Protein AF-A0A090S325-F1 (afdb_monomer_lite)

Radius of gyration: 25.43 Å; chains: 1; bounding box: 50×30×80 Å

Structure (mmCIF, N/CA/C/O backbone):
data_AF-A0A090S325-F1
#
_entry.id   AF-A0A090S325-F1
#
loop_
_atom_site.group_PDB
_atom_site.id
_atom_site.type_symbol
_atom_site.label_atom_id
_atom_site.label_alt_id
_atom_site.label_comp_id
_atom_site.label_asym_id
_atom_site.label_entity_id
_atom_site.label_seq_id
_atom_site.pdbx_PDB_ins_code
_atom_site.Cartn_x
_atom_site.Cartn_y
_atom_site.Cartn_z
_atom_site.occupancy
_atom_site.B_iso_or_equiv
_atom_site.auth_seq_id
_atom_site.auth_comp_id
_atom_site.auth_asym_id
_atom_site.auth_atom_id
_atom_site.pdbx_PDB_model_num
ATOM 1 N N . MET A 1 1 ? -8.892 -12.429 26.510 1.00 79.19 1 MET A N 1
ATOM 2 C CA . MET A 1 1 ? -8.817 -12.694 25.041 1.00 79.19 1 MET A CA 1
ATOM 3 C C . MET A 1 1 ? -8.080 -11.564 24.309 1.00 79.19 1 MET A C 1
ATOM 5 O O . MET A 1 1 ? -8.176 -10.422 24.747 1.00 79.19 1 MET A O 1
ATOM 9 N N . ALA A 1 2 ? -7.365 -11.842 23.207 1.00 87.19 2 ALA A N 1
ATOM 10 C CA . ALA A 1 2 ? -6.650 -10.804 22.443 1.00 87.19 2 ALA A CA 1
ATOM 11 C C . ALA A 1 2 ? -7.608 -9.961 21.566 1.00 87.19 2 ALA A C 1
ATOM 13 O O . ALA A 1 2 ? -8.533 -10.530 20.981 1.00 87.19 2 ALA A O 1
ATOM 14 N N . PRO A 1 3 ? -7.418 -8.630 21.472 1.00 93.12 3 PRO A N 1
ATOM 15 C CA . PRO A 1 3 ? -8.221 -7.766 20.605 1.00 93.12 3 PRO A CA 1
ATOM 16 C C . PRO A 1 3 ? -7.889 -7.985 19.121 1.00 93.12 3 PRO A C 1
ATOM 18 O O . PRO A 1 3 ? -6.768 -8.347 18.771 1.00 93.12 3 PRO A O 1
ATOM 21 N N . LEU A 1 4 ? -8.851 -7.702 18.239 1.00 92.56 4 LEU A N 1
ATOM 22 C CA . LEU A 1 4 ? -8.652 -7.735 16.782 1.00 92.56 4 LEU A CA 1
ATOM 23 C C . LEU A 1 4 ? -7.847 -6.539 16.266 1.00 92.56 4 LEU A C 1
ATOM 25 O O . LEU A 1 4 ? -7.141 -6.641 15.268 1.00 92.56 4 LEU A O 1
ATOM 29 N N . ALA A 1 5 ? -7.988 -5.400 16.937 1.00 94.50 5 ALA A N 1
ATOM 30 C CA . ALA A 1 5 ? -7.250 -4.176 16.676 1.00 94.50 5 ALA A CA 1
ATOM 31 C C . ALA A 1 5 ? -7.166 -3.380 17.978 1.00 94.50 5 ALA A C 1
ATOM 33 O O . ALA A 1 5 ? -8.098 -3.406 18.787 1.00 94.50 5 ALA A O 1
ATOM 34 N N . PHE A 1 6 ? -6.073 -2.653 18.179 1.00 95.25 6 PHE A N 1
ATOM 35 C CA . PHE A 1 6 ? -5.932 -1.768 19.328 1.00 95.25 6 PHE A CA 1
ATOM 36 C C . PHE A 1 6 ? -5.150 -0.502 18.987 1.00 95.25 6 PHE A C 1
ATOM 38 O O . PHE A 1 6 ? -4.378 -0.464 18.030 1.00 95.25 6 PHE A O 1
ATOM 45 N N . GLU A 1 7 ? -5.364 0.535 19.786 1.00 95.25 7 GLU A N 1
ATOM 46 C CA . GLU A 1 7 ? -4.637 1.800 19.717 1.00 95.25 7 GLU A CA 1
ATOM 47 C C . GLU A 1 7 ? -4.347 2.275 21.143 1.00 95.25 7 GLU A C 1
ATOM 49 O O . GLU A 1 7 ? -5.265 2.405 21.959 1.00 95.25 7 GLU A O 1
ATOM 54 N N .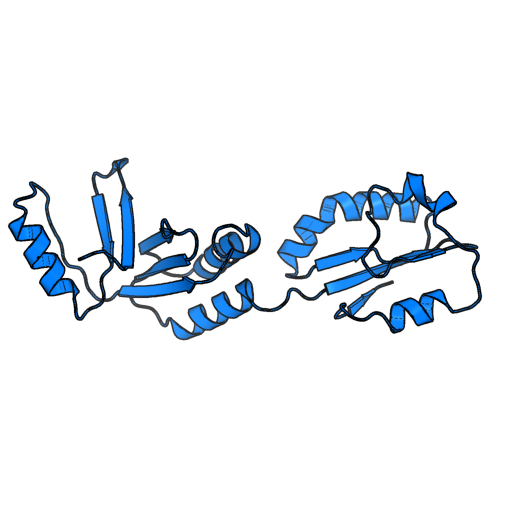 ALA A 1 8 ? -3.075 2.542 21.437 1.00 93.38 8 ALA A N 1
ATOM 55 C CA . ALA A 1 8 ? -2.644 3.161 22.684 1.00 93.38 8 ALA A CA 1
ATOM 56 C C . ALA A 1 8 ? -2.325 4.643 22.439 1.00 93.38 8 ALA A C 1
ATOM 58 O O . ALA A 1 8 ? -1.425 4.977 21.672 1.00 93.38 8 ALA A O 1
ATOM 59 N N . GLN A 1 9 ? -3.058 5.530 23.108 1.00 92.00 9 GLN A N 1
ATOM 60 C CA . GLN A 1 9 ? -2.885 6.981 23.063 1.00 92.00 9 GLN A CA 1
ATOM 61 C C . GLN A 1 9 ? -2.249 7.423 24.383 1.00 92.00 9 GLN A C 1
ATOM 63 O O . GLN A 1 9 ? -2.947 7.745 25.348 1.00 92.00 9 GLN A O 1
ATOM 68 N N . ALA A 1 10 ? -0.917 7.340 24.455 1.00 88.38 10 ALA A N 1
ATOM 69 C CA . ALA A 1 10 ? -0.159 7.595 25.684 1.00 88.38 10 ALA A CA 1
ATOM 70 C C . ALA A 1 10 ? -0.318 9.038 26.197 1.00 88.38 10 ALA A C 1
ATOM 72 O O . ALA A 1 10 ? -0.326 9.267 27.400 1.00 88.38 10 ALA A O 1
ATOM 73 N N . ASP A 1 11 ? -0.498 9.996 25.288 1.00 90.75 11 ASP A N 1
ATOM 74 C CA . ASP A 1 11 ? -0.760 11.410 25.573 1.00 90.75 11 ASP A CA 1
ATOM 75 C C . ASP A 1 11 ? -2.118 11.648 26.256 1.00 90.75 11 ASP A C 1
ATOM 77 O O . ASP A 1 11 ? -2.268 12.582 27.040 1.00 90.75 11 ASP A O 1
ATOM 81 N N . GLN A 1 12 ? -3.102 10.792 25.975 1.00 89.44 12 GLN A N 1
ATOM 82 C CA . GLN A 1 12 ? -4.470 10.884 26.496 1.00 89.44 12 GLN A CA 1
ATOM 83 C C . GLN A 1 12 ? -4.771 9.829 27.565 1.00 89.44 12 GLN A C 1
ATOM 85 O O . GLN A 1 12 ? -5.924 9.705 27.982 1.00 89.44 12 GLN A O 1
ATOM 90 N N . SER A 1 13 ? -3.768 9.043 27.975 1.00 89.94 13 SER A N 1
ATOM 91 C CA . SER A 1 13 ? -3.923 7.889 28.871 1.00 89.94 13 SER A CA 1
ATOM 92 C C . SER A 1 13 ? -5.087 6.977 28.459 1.00 89.94 13 SER A C 1
ATOM 94 O O . SER A 1 13 ? -5.846 6.492 29.298 1.00 89.94 13 SER A O 1
ATOM 96 N N . ARG A 1 14 ? -5.268 6.774 27.147 1.00 93.00 14 ARG A N 1
ATOM 97 C CA . ARG A 1 14 ? -6.420 6.060 26.585 1.00 93.00 14 ARG A CA 1
ATOM 98 C C . ARG A 1 14 ? -5.968 4.845 25.790 1.00 93.00 14 ARG A C 1
ATOM 100 O O . ARG A 1 14 ? -5.171 4.958 24.866 1.00 93.00 14 ARG A O 1
ATOM 107 N N . LEU A 1 15 ? -6.548 3.692 26.110 1.00 93.94 15 LEU A N 1
ATOM 108 C CA . LEU A 1 15 ? -6.407 2.458 25.344 1.00 93.94 15 LEU A CA 1
ATOM 109 C C . LEU A 1 15 ? -7.737 2.137 24.663 1.00 93.94 15 LEU A C 1
ATOM 111 O O . LEU A 1 15 ? -8.799 2.190 25.286 1.00 93.94 15 LEU A O 1
ATOM 115 N N . ARG A 1 16 ? -7.690 1.822 23.371 1.00 95.56 16 ARG A N 1
ATOM 116 C CA . ARG A 1 16 ? -8.847 1.372 22.594 1.00 95.56 16 ARG A CA 1
ATOM 117 C C . ARG A 1 16 ? -8.608 -0.057 22.158 1.00 95.56 16 ARG A C 1
ATOM 119 O O . ARG A 1 16 ? -7.557 -0.352 21.602 1.00 95.56 16 ARG A O 1
ATOM 126 N N . LEU A 1 17 ? -9.594 -0.912 22.392 1.00 95.56 17 LEU A N 1
ATOM 127 C CA . LEU A 1 17 ? -9.568 -2.324 22.037 1.00 95.56 17 LEU A CA 1
ATOM 128 C C . LEU A 1 17 ? -10.803 -2.622 21.188 1.00 95.56 17 LEU A C 1
ATOM 130 O O . LEU A 1 17 ? -11.916 -2.260 21.572 1.00 95.56 17 LEU A O 1
ATOM 134 N N . ALA A 1 18 ? -10.612 -3.260 20.039 1.00 95.75 18 ALA A N 1
ATOM 135 C CA . ALA A 1 18 ? -11.693 -3.709 19.177 1.00 95.75 18 ALA A CA 1
ATOM 136 C C . ALA A 1 18 ? -11.883 -5.221 19.296 1.00 95.75 18 ALA A C 1
ATOM 138 O O . ALA A 1 18 ? -10.935 -6.000 19.182 1.00 95.75 18 ALA A O 1
ATOM 139 N N . TYR A 1 19 ? -13.137 -5.616 19.470 1.00 95.56 19 TYR A N 1
ATOM 140 C CA . TYR A 1 19 ? -13.592 -6.996 19.575 1.00 95.56 19 TYR A CA 1
ATOM 141 C C . TYR A 1 19 ? -14.795 -7.197 18.652 1.00 95.56 19 TYR A C 1
ATOM 143 O O . TYR A 1 19 ? -15.460 -6.227 18.278 1.00 95.56 19 TYR A O 1
ATOM 151 N N . THR A 1 20 ? -15.092 -8.445 18.283 1.00 94.56 20 THR A N 1
ATOM 152 C CA . THR A 1 20 ? -16.371 -8.744 17.628 1.00 94.56 20 THR A CA 1
ATOM 153 C C . THR A 1 20 ? -17.521 -8.624 18.629 1.00 94.56 20 THR A C 1
ATOM 155 O O . THR A 1 20 ? -17.309 -8.690 19.843 1.00 94.56 20 THR A O 1
ATOM 158 N N . ALA A 1 21 ? -18.746 -8.451 18.130 1.00 92.44 21 ALA A N 1
ATOM 159 C CA . ALA A 1 21 ? -19.924 -8.279 18.980 1.00 92.44 21 ALA A CA 1
ATOM 160 C C . ALA A 1 21 ? -20.158 -9.486 19.907 1.00 92.44 21 ALA A C 1
ATOM 162 O O . ALA A 1 21 ? -20.607 -9.321 21.036 1.00 92.44 21 ALA A O 1
ATOM 163 N N . GLU A 1 22 ? -19.801 -10.688 19.454 1.00 94.56 22 GLU A N 1
ATOM 164 C CA . GLU A 1 22 ? -20.001 -11.944 20.175 1.00 94.56 22 GLU A CA 1
ATOM 165 C C . GLU A 1 22 ? -19.091 -12.073 21.403 1.00 94.56 22 GLU A C 1
ATOM 167 O O . GLU A 1 22 ? -19.478 -12.698 22.387 1.00 94.56 22 GLU A O 1
ATOM 172 N N . ILE A 1 23 ? -17.887 -11.491 21.356 1.00 95.06 23 ILE A N 1
ATOM 173 C CA . ILE A 1 23 ? -16.882 -11.630 22.424 1.00 95.06 23 ILE A CA 1
ATOM 174 C C . ILE A 1 23 ? -16.709 -10.355 23.256 1.00 95.06 23 ILE A C 1
ATOM 176 O O . ILE A 1 23 ? -16.100 -10.405 24.323 1.00 95.06 23 ILE A O 1
ATOM 180 N N . ALA A 1 24 ? -17.248 -9.217 22.804 1.00 93.88 24 ALA A N 1
ATOM 181 C CA . ALA A 1 24 ? -17.060 -7.919 23.450 1.00 93.88 24 ALA A CA 1
ATOM 182 C C . ALA A 1 24 ? -17.535 -7.901 24.912 1.00 93.88 24 ALA A C 1
ATOM 184 O O . ALA A 1 24 ? -16.830 -7.380 25.776 1.00 93.88 24 ALA A O 1
ATOM 185 N N . SER A 1 25 ? -18.693 -8.501 25.208 1.00 92.94 25 SER A N 1
ATOM 186 C CA . SER A 1 25 ? -19.207 -8.576 26.582 1.00 92.94 25 SER A CA 1
ATOM 187 C C . SER A 1 25 ? -18.311 -9.420 27.488 1.00 92.94 25 SER A C 1
ATOM 189 O O . SER A 1 25 ? -18.030 -9.009 28.607 1.00 92.94 25 SER A O 1
ATOM 191 N N . GLY A 1 26 ? -17.811 -10.560 26.997 1.00 93.94 26 GLY A N 1
ATOM 192 C CA . GLY A 1 26 ? -16.890 -11.407 27.761 1.00 93.94 26 GLY A CA 1
ATOM 193 C C . GLY A 1 26 ? -15.557 -10.710 28.035 1.00 93.94 26 GLY A C 1
ATOM 194 O O . GLY A 1 26 ? -15.073 -10.721 29.163 1.00 93.94 26 GLY A O 1
ATOM 195 N N . ALA A 1 27 ? -15.003 -10.027 27.030 1.00 93.75 27 ALA A N 1
ATOM 196 C CA . ALA A 1 27 ? -13.787 -9.234 27.192 1.00 93.75 27 ALA A CA 1
ATOM 197 C C . ALA A 1 27 ? -13.972 -8.078 28.193 1.00 93.75 27 ALA A C 1
ATOM 199 O O . ALA A 1 27 ? -13.064 -7.796 28.971 1.00 93.75 27 ALA A O 1
ATOM 200 N N . LEU A 1 28 ? -15.141 -7.425 28.208 1.00 93.00 28 LEU A N 1
ATOM 201 C CA . LEU A 1 28 ? -15.450 -6.379 29.186 1.00 93.00 28 LEU A CA 1
ATOM 202 C C . LEU A 1 28 ? -15.422 -6.922 30.619 1.00 93.00 28 LEU A C 1
ATOM 204 O O . LEU A 1 28 ? -14.810 -6.294 31.480 1.00 93.00 28 LEU A O 1
ATOM 208 N N . THR A 1 29 ? -16.052 -8.074 30.862 1.00 92.75 29 THR A N 1
ATOM 209 C CA . THR A 1 29 ? -16.049 -8.720 32.181 1.00 92.75 29 THR A CA 1
ATOM 210 C C . THR A 1 29 ? -14.629 -9.073 32.620 1.00 92.75 29 THR A C 1
ATOM 212 O O . THR A 1 29 ? -14.225 -8.674 33.706 1.00 92.75 29 THR A O 1
ATOM 215 N N . GLU A 1 30 ? -13.831 -9.705 31.748 1.00 92.44 30 GLU A N 1
ATOM 216 C CA . GLU A 1 30 ? -12.422 -10.015 32.045 1.00 92.44 30 GLU A CA 1
ATOM 217 C C . GLU A 1 30 ? -11.628 -8.759 32.443 1.00 92.44 30 GLU A C 1
ATOM 219 O O . GLU A 1 30 ? -10.862 -8.784 33.402 1.00 92.44 30 GLU A O 1
ATOM 224 N N . LEU A 1 31 ? -11.811 -7.644 31.728 1.00 91.25 31 LEU A N 1
ATOM 225 C CA . LEU A 1 31 ? -11.102 -6.394 32.018 1.00 91.25 31 LEU A CA 1
ATOM 226 C C . LEU A 1 31 ? -11.542 -5.749 33.338 1.00 91.25 31 LEU A C 1
ATOM 228 O O . LEU A 1 31 ? -10.716 -5.149 34.024 1.00 91.25 31 LEU A O 1
ATOM 232 N N . GLN A 1 32 ? -12.824 -5.857 33.691 1.00 90.50 32 GLN A N 1
ATOM 233 C CA . GLN A 1 32 ? -13.349 -5.359 34.964 1.00 90.50 32 GLN A CA 1
ATOM 234 C C . GLN A 1 32 ? -12.834 -6.186 36.150 1.00 90.50 32 GLN A C 1
ATOM 236 O O . GLN A 1 32 ? -12.486 -5.616 37.184 1.00 90.50 32 GLN A O 1
ATOM 241 N N . ASP A 1 33 ? -12.703 -7.503 35.977 1.00 91.75 33 ASP A N 1
ATOM 242 C CA . ASP A 1 33 ? -12.204 -8.419 37.009 1.00 91.75 33 ASP A CA 1
ATOM 243 C C . ASP A 1 33 ? -10.710 -8.222 37.315 1.00 91.75 33 ASP A C 1
ATOM 245 O O . ASP A 1 33 ? -10.257 -8.506 38.424 1.00 91.75 33 ASP A O 1
ATOM 249 N N . LEU A 1 34 ? -9.939 -7.676 36.367 1.00 89.06 34 LEU A N 1
ATOM 250 C CA . LEU A 1 34 ? -8.527 -7.329 36.571 1.00 89.06 34 LEU A CA 1
ATOM 251 C C . LEU A 1 34 ? -8.313 -6.150 37.540 1.00 89.06 34 LEU A C 1
ATOM 253 O O . LEU A 1 34 ? -7.163 -5.818 37.826 1.00 89.06 34 LEU A O 1
ATOM 257 N N . ALA A 1 35 ? -9.388 -5.525 38.042 1.00 79.62 35 ALA A N 1
ATOM 258 C CA . ALA A 1 35 ? -9.356 -4.428 39.015 1.00 79.62 35 ALA A CA 1
ATOM 259 C C . ALA A 1 35 ? -8.424 -3.268 38.610 1.00 79.62 35 ALA A C 1
ATOM 261 O O . ALA A 1 35 ? -7.767 -2.646 39.445 1.00 79.62 35 ALA A O 1
ATOM 262 N N . ILE A 1 36 ? -8.358 -2.979 37.309 1.00 84.12 36 ILE A N 1
ATOM 263 C CA . ILE A 1 36 ? -7.557 -1.882 36.766 1.00 84.12 36 ILE A CA 1
ATOM 264 C C . ILE A 1 36 ? -8.196 -0.558 37.206 1.00 84.12 36 ILE A C 1
ATOM 266 O O . ILE A 1 36 ? -9.395 -0.357 37.012 1.00 84.12 36 ILE A O 1
ATOM 270 N N . GLU A 1 37 ? -7.402 0.371 37.747 1.00 86.12 37 GLU A N 1
ATOM 271 C CA . GLU A 1 37 ? -7.835 1.739 38.076 1.00 86.12 37 GLU A CA 1
ATOM 272 C C . GLU A 1 37 ? -8.032 2.589 36.802 1.00 86.12 37 GLU A C 1
ATOM 274 O O . GLU A 1 37 ? -7.353 3.588 36.569 1.00 86.12 37 GLU A O 1
ATOM 279 N N . ALA A 1 38 ? -8.948 2.170 35.930 1.00 87.56 38 ALA A N 1
ATOM 280 C CA . ALA A 1 38 ? -9.284 2.852 34.690 1.00 87.56 38 ALA A CA 1
ATOM 281 C C . ALA A 1 38 ? -10.795 2.821 34.437 1.00 87.56 38 ALA A C 1
ATOM 283 O O . ALA A 1 38 ? -11.485 1.846 34.730 1.00 87.56 38 ALA A O 1
ATOM 284 N N . GLU A 1 39 ? -11.321 3.891 33.842 1.00 90.44 39 GLU A N 1
ATOM 285 C CA . GLU A 1 39 ? -12.714 3.929 33.404 1.00 90.44 39 GLU A CA 1
ATOM 286 C C . GLU A 1 39 ? -12.878 3.107 32.115 1.00 90.44 39 GLU A C 1
ATOM 288 O O . GLU A 1 39 ? -12.386 3.489 31.050 1.00 90.44 39 GLU A O 1
ATOM 293 N N . ILE A 1 40 ? -13.593 1.982 32.193 1.00 92.81 40 ILE A N 1
ATOM 294 C CA . ILE A 1 40 ? -13.842 1.110 31.039 1.00 92.81 40 ILE A CA 1
ATOM 295 C C . ILE A 1 40 ? -15.218 1.425 30.444 1.00 92.81 40 ILE A C 1
ATOM 297 O O . ILE A 1 40 ? -16.238 1.361 31.129 1.00 92.81 40 ILE A O 1
ATOM 301 N N . LYS A 1 41 ? -15.257 1.742 29.143 1.00 92.62 41 LYS A N 1
ATOM 302 C CA . LYS A 1 41 ? -16.495 2.022 28.397 1.00 92.62 41 LYS A CA 1
ATOM 303 C C . LYS A 1 41 ? -16.632 1.089 27.206 1.00 92.62 41 LYS A C 1
ATOM 305 O O . LYS A 1 41 ? -15.837 1.169 26.271 1.00 92.62 41 LYS A O 1
ATOM 310 N N . LEU A 1 42 ? -17.691 0.284 27.202 1.00 94.19 42 LEU A N 1
ATOM 311 C CA . LEU A 1 42 ? -18.111 -0.443 26.010 1.00 94.19 42 LEU A CA 1
ATOM 312 C C . LEU A 1 42 ? -18.816 0.522 25.053 1.00 94.19 42 LEU A C 1
ATOM 314 O O . LEU A 1 42 ? -19.718 1.259 25.453 1.00 94.19 42 LEU A O 1
ATOM 318 N N . LYS A 1 43 ? -18.395 0.524 23.787 1.00 94.25 43 LYS A N 1
ATOM 319 C CA . LYS A 1 43 ? -19.065 1.266 22.721 1.00 94.25 43 LYS A CA 1
ATOM 320 C C . LYS A 1 43 ? -19.383 0.335 21.562 1.00 94.25 43 LYS A C 1
ATOM 322 O O . LYS A 1 43 ? -18.529 -0.427 21.120 1.00 94.25 43 LYS A O 1
ATOM 327 N N . GLU A 1 44 ? -20.596 0.459 21.050 1.00 93.00 44 GLU A N 1
ATOM 328 C CA . GLU A 1 44 ? -21.107 -0.335 19.936 1.00 93.00 44 GLU A CA 1
ATOM 329 C C . GLU A 1 44 ? -21.347 0.538 18.699 1.00 93.00 44 GLU A C 1
ATOM 331 O O . GLU A 1 44 ? -21.162 1.755 18.725 1.00 93.00 44 GLU A O 1
ATOM 336 N N . GLY A 1 45 ? -21.773 -0.086 17.597 1.00 91.81 45 GLY A N 1
ATOM 337 C CA . GLY A 1 45 ? -22.066 0.630 16.353 1.00 91.81 45 GLY A CA 1
ATOM 338 C C . GLY A 1 45 ? -20.816 0.989 15.552 1.00 91.81 45 GLY A C 1
ATOM 339 O O . GLY A 1 45 ? -20.784 2.014 14.873 1.00 91.81 45 GLY A O 1
ATOM 340 N N . TYR A 1 46 ? -19.791 0.145 15.620 1.00 94.25 46 TYR A N 1
ATOM 341 C CA . TYR A 1 46 ? -18.591 0.268 14.803 1.00 94.25 46 TYR A CA 1
ATOM 342 C C . TYR A 1 46 ? -18.556 -0.816 13.730 1.00 94.25 46 TYR A C 1
ATOM 344 O O . TYR A 1 46 ? -19.187 -1.867 13.845 1.00 94.25 46 TYR A O 1
ATOM 352 N N . SER A 1 47 ? -17.809 -0.546 12.672 1.00 94.19 47 SER A N 1
ATOM 353 C CA . SER A 1 47 ? -17.451 -1.513 11.643 1.00 94.19 47 SER A CA 1
ATOM 354 C C . SER A 1 47 ? -15.936 -1.603 11.567 1.00 94.19 47 SER A C 1
ATOM 356 O O . SER A 1 47 ? -15.238 -0.629 11.848 1.00 94.19 47 SER A O 1
ATOM 358 N N . MET A 1 48 ? -15.424 -2.769 11.191 1.00 92.75 48 MET A N 1
ATOM 359 C CA . MET A 1 48 ? -13.996 -2.981 11.002 1.00 92.75 48 MET A CA 1
ATOM 360 C C . MET A 1 48 ? -13.733 -3.362 9.550 1.00 92.75 48 MET A C 1
ATOM 362 O O . MET A 1 48 ? -14.421 -4.216 8.994 1.00 92.75 48 MET A O 1
ATOM 366 N N . LEU A 1 49 ? -12.731 -2.729 8.951 1.00 93.69 49 LEU A N 1
ATOM 367 C CA . LEU A 1 49 ? -12.196 -3.078 7.641 1.00 93.69 49 LEU A CA 1
ATOM 368 C C . LEU A 1 49 ? -10.721 -3.403 7.818 1.00 93.69 49 LEU A C 1
ATOM 370 O O . LEU A 1 49 ? -9.998 -2.627 8.435 1.00 93.69 49 LEU A O 1
ATOM 374 N N . ALA A 1 50 ? -10.268 -4.527 7.275 1.00 92.00 50 ALA A N 1
ATOM 375 C CA . ALA A 1 50 ? -8.871 -4.924 7.348 1.00 92.00 50 ALA A CA 1
ATOM 376 C C . ALA A 1 50 ? -8.356 -5.336 5.970 1.00 92.00 50 ALA A C 1
ATOM 378 O O . ALA A 1 50 ? -9.026 -6.066 5.241 1.00 92.00 50 ALA A O 1
ATOM 379 N N . ALA A 1 51 ? -7.154 -4.877 5.632 1.00 90.44 51 ALA A N 1
ATOM 380 C CA . ALA A 1 51 ? -6.362 -5.428 4.544 1.00 90.44 51 ALA A CA 1
ATOM 381 C C . ALA A 1 51 ? -5.379 -6.437 5.143 1.00 90.44 51 ALA A C 1
ATOM 383 O O . ALA A 1 51 ? -4.612 -6.081 6.036 1.00 90.44 51 ALA A O 1
ATOM 384 N N . VAL A 1 52 ? -5.415 -7.685 4.672 1.00 88.06 52 VAL A N 1
ATOM 385 C CA . VAL A 1 52 ? -4.592 -8.789 5.187 1.00 88.06 52 VAL A CA 1
ATOM 386 C C . VAL A 1 52 ? -3.804 -9.397 4.035 1.00 88.06 52 VAL A C 1
ATOM 388 O O . VAL A 1 52 ? -4.380 -9.749 3.009 1.00 88.06 52 VAL A O 1
ATOM 391 N N . GLY A 1 53 ? -2.491 -9.528 4.194 1.00 79.69 53 GLY A N 1
ATOM 392 C CA . GLY A 1 53 ? -1.630 -10.132 3.187 1.00 79.69 53 GLY A CA 1
ATOM 393 C C . GLY A 1 53 ? -0.150 -9.861 3.427 1.00 79.69 53 GLY A C 1
ATOM 394 O O . GLY A 1 53 ? 0.235 -8.893 4.088 1.00 79.69 53 GLY A O 1
ATOM 395 N N . ALA A 1 54 ? 0.696 -10.717 2.853 1.00 67.31 54 ALA A N 1
ATOM 396 C CA . ALA A 1 54 ? 2.139 -10.526 2.889 1.00 67.31 54 ALA A CA 1
ATOM 397 C C . ALA A 1 54 ? 2.505 -9.190 2.220 1.00 67.31 54 ALA A C 1
ATOM 399 O O . ALA A 1 54 ? 2.197 -8.956 1.053 1.00 67.31 54 ALA A O 1
ATOM 400 N N . GLY A 1 55 ? 3.150 -8.302 2.977 1.00 65.25 55 GLY A N 1
ATOM 401 C CA . GLY A 1 55 ? 3.630 -7.022 2.466 1.00 65.25 55 GLY A CA 1
ATOM 402 C C . GLY A 1 55 ? 2.604 -5.887 2.446 1.00 65.25 55 GLY A C 1
ATOM 403 O O . GLY A 1 55 ? 2.958 -4.812 1.978 1.00 65.25 55 GLY A O 1
ATOM 404 N N . VAL A 1 56 ? 1.384 -6.056 2.978 1.00 76.62 56 VAL A N 1
ATOM 405 C CA . VAL A 1 56 ? 0.421 -4.938 3.105 1.00 76.62 56 VAL A CA 1
ATOM 406 C C . VAL A 1 56 ? 1.010 -3.793 3.925 1.00 76.62 56 VAL A C 1
ATOM 408 O O . VAL A 1 56 ? 0.859 -2.643 3.530 1.00 76.62 56 VAL A O 1
ATOM 411 N N . THR A 1 57 ? 1.726 -4.102 5.011 1.00 75.75 57 THR A N 1
ATOM 412 C CA . THR A 1 57 ? 2.315 -3.065 5.869 1.00 75.75 57 THR A CA 1
ATOM 413 C C . THR A 1 57 ? 3.739 -2.668 5.457 1.00 75.75 57 THR A C 1
ATOM 415 O O . THR A 1 57 ? 4.175 -1.545 5.697 1.00 75.75 57 THR A O 1
ATOM 418 N N . LYS A 1 58 ? 4.454 -3.557 4.749 1.00 73.81 58 LYS A N 1
ATOM 419 C CA . LYS A 1 58 ? 5.822 -3.310 4.247 1.00 73.81 58 LYS A CA 1
ATOM 420 C C . LYS A 1 58 ? 5.860 -2.548 2.923 1.00 73.81 58 LYS A C 1
ATOM 422 O O . LYS A 1 58 ? 6.846 -1.878 2.630 1.00 73.81 58 LYS A O 1
ATOM 427 N N . ASN A 1 59 ? 4.819 -2.662 2.102 1.00 75.50 59 ASN A N 1
ATOM 428 C CA . ASN A 1 59 ? 4.718 -1.935 0.845 1.00 75.50 59 ASN A CA 1
ATOM 429 C C . ASN A 1 59 ? 4.136 -0.541 1.110 1.00 75.50 59 ASN A C 1
ATOM 431 O O . ASN A 1 59 ? 2.939 -0.391 1.360 1.00 75.50 59 ASN A O 1
ATOM 435 N N . ALA A 1 60 ? 4.981 0.486 1.000 1.00 74.50 60 ALA A N 1
ATOM 436 C CA . ALA A 1 60 ? 4.585 1.877 1.202 1.00 74.50 60 ALA A CA 1
ATOM 437 C C . ALA A 1 60 ? 3.394 2.297 0.318 1.00 74.50 60 ALA A C 1
ATOM 439 O O . ALA A 1 60 ? 2.556 3.076 0.769 1.00 74.50 60 ALA A O 1
ATOM 440 N N . ASN A 1 61 ? 3.267 1.747 -0.896 1.00 76.88 61 ASN A N 1
ATOM 441 C CA . ASN A 1 61 ? 2.140 2.032 -1.785 1.00 76.88 61 ASN A CA 1
ATOM 442 C C . ASN A 1 61 ? 0.835 1.404 -1.280 1.00 76.88 61 ASN A C 1
ATOM 444 O O . ASN A 1 61 ? -0.215 2.035 -1.385 1.00 76.88 61 ASN A O 1
ATOM 448 N N . HIS A 1 62 ? 0.882 0.199 -0.700 1.00 82.31 62 HIS A N 1
ATOM 449 C CA . HIS A 1 62 ? -0.302 -0.444 -0.118 1.00 82.31 62 HIS A CA 1
ATOM 450 C C . HIS A 1 62 ? -0.766 0.292 1.140 1.00 82.31 62 HIS A C 1
ATOM 452 O O . HIS A 1 62 ? -1.947 0.618 1.249 1.00 82.31 62 HIS A O 1
ATOM 458 N N . CYS A 1 63 ? 0.163 0.630 2.040 1.00 83.50 63 CYS A N 1
ATOM 459 C CA . CYS A 1 63 ? -0.121 1.460 3.211 1.00 83.50 63 CYS A CA 1
ATOM 460 C C . CYS A 1 63 ? -0.735 2.798 2.800 1.00 83.50 63 CYS A C 1
ATOM 462 O O . CYS A 1 63 ? -1.836 3.135 3.230 1.00 83.50 63 CYS A O 1
ATOM 464 N N . PHE A 1 64 ? -0.056 3.546 1.927 1.00 85.00 64 PHE A N 1
ATOM 465 C CA . PHE A 1 64 ? -0.542 4.839 1.455 1.00 85.00 64 PHE A CA 1
ATOM 466 C C . PHE A 1 64 ? -1.908 4.722 0.774 1.00 85.00 64 PHE A C 1
ATOM 468 O O . PHE A 1 64 ? -2.812 5.492 1.089 1.00 85.00 64 PHE A O 1
ATOM 475 N N . GLY A 1 65 ? -2.089 3.731 -0.104 1.00 86.25 65 GLY A N 1
ATOM 476 C CA . GLY A 1 65 ? -3.361 3.457 -0.764 1.00 86.25 65 GLY A CA 1
ATOM 477 C C . GLY A 1 65 ? -4.487 3.198 0.235 1.00 86.25 65 GLY A C 1
ATOM 478 O O . GLY A 1 65 ? -5.575 3.748 0.083 1.00 86.25 65 GLY A O 1
ATOM 479 N N . PHE A 1 66 ? -4.218 2.438 1.297 1.00 91.38 66 PHE A N 1
ATOM 480 C CA . PHE A 1 66 ? -5.189 2.167 2.352 1.00 91.38 66 PHE A CA 1
ATOM 481 C C . PHE A 1 66 ? -5.603 3.456 3.073 1.00 91.38 66 PHE A C 1
ATOM 483 O O . PHE A 1 66 ? -6.791 3.774 3.125 1.00 91.38 66 PHE A O 1
ATOM 490 N N . TYR A 1 67 ? -4.638 4.249 3.554 1.00 91.00 67 TYR A N 1
ATOM 491 C CA . TYR A 1 67 ? -4.920 5.533 4.212 1.00 91.00 67 TYR A CA 1
ATOM 492 C C . TYR A 1 67 ? -5.665 6.506 3.289 1.00 91.00 67 TYR A C 1
ATOM 494 O O . TYR A 1 67 ? -6.604 7.178 3.717 1.00 91.00 67 TYR A O 1
ATOM 502 N N . GLN A 1 68 ? -5.289 6.552 2.011 1.00 89.88 68 GLN A N 1
ATOM 503 C CA . GLN A 1 68 ? -5.899 7.432 1.022 1.00 89.88 68 GLN A CA 1
ATOM 504 C C . GLN A 1 68 ? -7.376 7.092 0.790 1.00 89.88 68 GLN A C 1
ATOM 506 O O . GLN A 1 68 ? -8.209 7.998 0.746 1.00 89.88 68 GLN A O 1
ATOM 511 N N . GLN A 1 69 ? -7.722 5.804 0.692 1.00 90.88 69 GLN A N 1
ATOM 512 C CA . GLN A 1 69 ? -9.113 5.364 0.532 1.00 90.88 69 GLN A CA 1
ATOM 513 C C . GLN A 1 69 ? -9.967 5.650 1.776 1.00 90.88 69 GLN A C 1
ATOM 515 O O . GLN A 1 69 ? -11.172 5.868 1.671 1.00 90.88 69 GLN A O 1
ATOM 520 N N . LEU A 1 70 ? -9.344 5.714 2.955 1.00 92.44 70 LEU A N 1
ATOM 521 C CA . LEU A 1 70 ? -10.015 6.015 4.219 1.00 92.44 70 LEU A CA 1
ATOM 522 C C . LEU A 1 70 ? -10.137 7.512 4.532 1.00 92.44 70 LEU A C 1
ATOM 524 O O . LEU A 1 70 ? -10.811 7.865 5.497 1.00 92.44 70 LEU A O 1
ATOM 528 N N . LYS A 1 71 ? -9.541 8.404 3.731 1.00 90.06 71 LYS A N 1
ATOM 529 C CA . LYS A 1 71 ? -9.435 9.848 4.019 1.00 90.06 71 LYS A CA 1
ATOM 530 C C . LYS A 1 71 ? -10.767 10.537 4.347 1.00 90.06 71 LYS A C 1
ATOM 532 O O . LYS A 1 71 ? -10.797 11.472 5.143 1.00 90.06 71 LYS A O 1
ATOM 537 N N . HIS A 1 72 ? -11.857 10.098 3.722 1.00 89.56 72 HIS A N 1
ATOM 538 C CA . HIS A 1 72 ? -13.202 10.650 3.927 1.00 89.56 72 HIS A CA 1
ATOM 539 C C . HIS A 1 72 ? -14.115 9.730 4.745 1.00 89.56 72 HIS A C 1
ATOM 541 O O . HIS A 1 72 ? -15.282 10.050 4.964 1.00 89.56 72 HIS A O 1
ATOM 547 N N . ALA A 1 73 ? -13.598 8.587 5.195 1.00 91.75 73 ALA A N 1
ATOM 548 C CA . ALA A 1 73 ? -14.340 7.651 6.014 1.00 91.75 73 ALA A CA 1
ATOM 549 C C . ALA A 1 73 ? -14.316 8.098 7.491 1.00 91.75 73 ALA A C 1
ATOM 551 O O . ALA A 1 73 ? -13.338 8.695 7.948 1.00 91.75 73 ALA A O 1
ATOM 552 N N . PRO A 1 74 ? -15.368 7.808 8.276 1.00 93.25 74 PRO A N 1
ATOM 553 C CA . PRO A 1 74 ? -15.454 8.193 9.684 1.00 93.25 74 PRO A CA 1
ATOM 554 C C . PRO A 1 74 ? -14.621 7.253 10.573 1.00 93.25 74 PRO A C 1
ATOM 556 O O . PRO A 1 74 ? -15.151 6.547 11.434 1.00 93.25 74 PRO A O 1
ATOM 559 N N . VAL A 1 75 ? -13.309 7.232 10.346 1.00 94.81 75 VAL A N 1
ATOM 560 C CA . VAL A 1 75 ? -12.350 6.410 11.086 1.00 94.81 75 VAL A CA 1
ATOM 561 C C . VAL A 1 75 ? -12.287 6.869 12.547 1.00 94.81 75 VAL A C 1
ATOM 563 O O . VAL A 1 75 ? -12.198 8.061 12.849 1.00 94.81 75 VAL A O 1
ATOM 566 N N . GLU A 1 76 ? -12.374 5.909 13.464 1.00 95.00 76 GLU A N 1
ATOM 567 C CA . GLU A 1 76 ? -12.121 6.098 14.893 1.00 95.00 76 GLU A CA 1
ATOM 568 C C . GLU A 1 76 ? -10.630 5.925 15.190 1.00 95.00 76 GLU A C 1
ATOM 570 O O . GLU A 1 76 ? -10.046 6.778 15.857 1.00 95.00 76 GLU A O 1
ATOM 575 N N . PHE A 1 77 ? -10.034 4.842 14.677 1.00 95.31 77 PHE A N 1
ATOM 576 C CA . PHE A 1 77 ? -8.596 4.582 14.720 1.00 95.31 77 PHE A CA 1
ATOM 577 C C . PHE A 1 77 ? -8.168 3.553 13.667 1.00 95.31 77 PHE A C 1
ATOM 579 O O . PHE A 1 77 ? -8.998 2.831 13.105 1.00 95.31 77 PHE A O 1
ATOM 586 N N . ILE A 1 78 ? -6.859 3.487 13.423 1.00 94.62 78 ILE A N 1
ATOM 587 C CA . ILE A 1 78 ? -6.207 2.492 12.569 1.00 94.62 78 ILE A CA 1
ATOM 588 C C . ILE A 1 78 ? -5.179 1.750 13.420 1.00 94.62 78 ILE A C 1
ATOM 590 O O . ILE A 1 78 ? -4.521 2.349 14.265 1.00 94.62 78 ILE A O 1
ATOM 594 N N . SER A 1 79 ? -5.070 0.445 13.214 1.00 94.00 79 SER A N 1
ATOM 595 C CA . SER A 1 79 ? -4.170 -0.445 13.934 1.00 94.00 79 SER A CA 1
ATOM 596 C C . SER A 1 79 ? -3.397 -1.290 12.931 1.00 94.00 79 SER A C 1
ATOM 598 O O . SER A 1 79 ? -3.984 -1.910 12.040 1.00 94.00 79 SER A O 1
ATOM 600 N N . GLU A 1 80 ? -2.077 -1.301 13.064 1.00 91.62 80 GLU A N 1
ATOM 601 C CA . GLU A 1 80 ? -1.212 -2.249 12.373 1.00 91.62 80 GLU A CA 1
ATOM 602 C C . GLU A 1 80 ? -1.001 -3.458 13.285 1.00 91.62 80 GLU A C 1
ATOM 604 O O . GLU A 1 80 ? -0.658 -3.304 14.457 1.00 91.62 80 GLU A O 1
ATOM 609 N N . ALA A 1 81 ? -1.215 -4.666 12.765 1.00 85.88 81 ALA A N 1
ATOM 610 C CA . ALA A 1 81 ? -0.932 -5.862 13.545 1.00 85.88 81 ALA A CA 1
ATOM 611 C C . ALA A 1 81 ? 0.578 -6.028 13.736 1.00 85.88 81 ALA A C 1
ATOM 613 O O . ALA A 1 81 ? 1.345 -5.858 12.791 1.00 85.88 81 ALA A O 1
ATOM 614 N N . GLU A 1 82 ? 0.998 -6.478 14.919 1.00 82.62 82 GLU A N 1
ATOM 615 C CA . GLU A 1 82 ? 2.412 -6.747 15.233 1.00 82.62 82 GLU A CA 1
ATOM 616 C C . GLU A 1 82 ? 3.071 -7.728 14.252 1.00 82.62 82 GLU A C 1
ATOM 618 O O . GLU A 1 82 ? 4.268 -7.649 13.984 1.00 82.62 82 GLU A O 1
ATOM 623 N N . SER A 1 83 ? 2.278 -8.628 13.662 1.00 82.56 83 SER A N 1
ATOM 624 C CA . SER A 1 83 ? 2.726 -9.556 12.622 1.00 82.56 83 SER A CA 1
ATOM 625 C C . SER A 1 83 ? 3.145 -8.870 11.316 1.00 82.56 83 SER A C 1
ATOM 627 O O . SER A 1 83 ? 3.748 -9.525 10.468 1.00 82.56 83 SER A O 1
ATOM 629 N N . GLN A 1 84 ? 2.822 -7.584 11.124 1.00 81.44 84 GLN A N 1
ATOM 630 C CA . GLN A 1 84 ? 3.015 -6.831 9.877 1.00 81.44 84 GLN A CA 1
ATOM 631 C C . GLN A 1 84 ? 2.287 -7.450 8.670 1.00 81.44 84 GLN A C 1
ATOM 633 O O . GLN A 1 84 ? 2.640 -7.236 7.507 1.00 81.44 84 GLN A O 1
ATOM 638 N N . LEU A 1 85 ? 1.263 -8.263 8.941 1.00 85.00 85 LEU A N 1
ATOM 639 C CA . LEU A 1 85 ? 0.459 -8.926 7.914 1.00 85.00 85 LEU A CA 1
ATOM 640 C C . LEU A 1 85 ? -0.882 -8.241 7.686 1.00 85.00 85 LEU A C 1
ATOM 642 O O . LEU A 1 85 ? -1.585 -8.603 6.744 1.00 85.00 85 LEU A O 1
ATOM 646 N N . SER A 1 86 ? -1.257 -7.276 8.525 1.00 88.62 86 SER A N 1
ATOM 647 C CA . SER A 1 86 ? -2.545 -6.613 8.384 1.00 88.62 86 SER A CA 1
ATOM 648 C C . SER A 1 86 ? -2.568 -5.178 8.875 1.00 88.62 86 SER A C 1
ATOM 650 O O . SER A 1 86 ? -1.978 -4.849 9.904 1.00 88.62 86 SER A O 1
ATOM 652 N N . LEU A 1 87 ? -3.353 -4.371 8.166 1.00 92.38 87 LEU A N 1
ATOM 653 C CA . LEU A 1 87 ? -3.739 -3.022 8.550 1.00 92.38 87 LEU A CA 1
ATOM 654 C C . LEU A 1 87 ? -5.260 -2.995 8.723 1.00 92.38 87 LEU A C 1
ATOM 656 O O . LEU A 1 87 ? -5.997 -3.339 7.796 1.00 92.38 87 LEU A O 1
ATOM 660 N N . ALA A 1 88 ? -5.725 -2.626 9.912 1.00 94.19 88 ALA A N 1
ATOM 661 C CA . ALA A 1 88 ? -7.135 -2.604 10.274 1.00 94.19 88 ALA A CA 1
ATOM 662 C C . ALA A 1 88 ? -7.586 -1.182 10.601 1.00 94.19 88 ALA A C 1
ATOM 664 O O . ALA A 1 88 ? -6.911 -0.452 11.316 1.00 94.19 88 ALA A O 1
ATOM 665 N N . ALA A 1 89 ? -8.754 -0.795 10.107 1.00 95.38 89 ALA A N 1
ATOM 666 C CA . ALA A 1 89 ? -9.419 0.452 10.438 1.00 95.38 89 ALA A CA 1
ATOM 667 C C . ALA A 1 89 ? -10.725 0.153 11.167 1.00 95.38 89 ALA A C 1
ATOM 669 O O . ALA A 1 89 ? -11.534 -0.659 10.710 1.00 95.38 89 ALA A O 1
ATOM 670 N N . VAL A 1 90 ? -10.938 0.840 12.286 1.00 95.88 90 VAL A N 1
ATOM 671 C CA . VAL A 1 90 ? -12.202 0.839 13.020 1.00 95.88 90 VAL A CA 1
ATOM 672 C C . VAL A 1 90 ? -12.953 2.108 12.658 1.00 95.88 90 VAL A C 1
ATOM 674 O O . VAL A 1 90 ? -12.431 3.212 12.800 1.00 95.88 90 VAL A O 1
ATOM 677 N N . LEU A 1 91 ? -14.179 1.960 12.167 1.00 95.12 91 LEU A N 1
ATOM 678 C CA . LEU A 1 91 ? -14.994 3.040 11.623 1.00 95.12 91 LEU A CA 1
ATOM 679 C C . LEU A 1 91 ? -16.294 3.168 12.406 1.00 95.12 91 LEU A C 1
ATOM 681 O O . LEU A 1 91 ? -16.911 2.167 12.770 1.00 95.12 91 LEU A O 1
ATOM 685 N N . ARG A 1 92 ? -16.742 4.403 12.637 1.00 92.88 92 ARG A N 1
ATOM 686 C CA . ARG A 1 92 ? -18.099 4.662 13.137 1.00 92.88 92 ARG A CA 1
ATOM 687 C C . ARG A 1 92 ? -19.102 4.266 12.047 1.00 92.88 92 ARG A C 1
ATOM 689 O O . ARG A 1 92 ? -18.845 4.556 10.882 1.00 92.88 92 ARG A O 1
ATOM 696 N N . LYS A 1 93 ? -20.208 3.606 12.427 1.00 79.38 93 LYS A N 1
ATOM 697 C CA . LYS A 1 93 ? -21.228 3.004 11.538 1.00 79.38 93 LYS A CA 1
ATOM 698 C C . LYS A 1 93 ? -21.361 3.714 10.181 1.00 79.38 93 LYS A C 1
ATOM 700 O O . LYS A 1 93 ? -21.876 4.829 10.105 1.00 79.38 93 LYS A O 1
ATOM 705 N N . SER A 1 94 ? -20.920 3.041 9.123 1.00 68.75 94 SER A N 1
ATOM 706 C CA . SER A 1 94 ? -20.967 3.503 7.733 1.00 68.75 94 SER A CA 1
ATOM 707 C C . SER A 1 94 ? -21.297 2.338 6.797 1.00 68.75 94 SER A C 1
ATOM 709 O O . SER A 1 94 ? -21.177 1.172 7.180 1.00 68.75 94 SER A O 1
ATOM 711 N N . ASP A 1 95 ? -21.729 2.637 5.570 1.00 79.12 95 ASP A N 1
ATOM 712 C CA . ASP A 1 95 ? -21.807 1.616 4.523 1.00 79.12 95 ASP A CA 1
ATOM 713 C C . ASP A 1 95 ? -20.383 1.202 4.125 1.00 79.12 95 ASP A C 1
ATOM 715 O O . ASP A 1 95 ? -19.649 1.955 3.480 1.00 79.12 95 ASP A O 1
ATOM 719 N N . ILE A 1 96 ? -19.967 0.019 4.581 1.00 87.06 96 ILE A N 1
ATOM 720 C CA . ILE A 1 96 ? -18.598 -0.467 4.412 1.00 87.06 96 ILE A CA 1
ATOM 721 C C . ILE A 1 96 ? -18.366 -1.094 3.034 1.00 87.06 96 ILE A C 1
ATOM 723 O O . ILE A 1 96 ? -17.223 -1.182 2.593 1.00 87.06 96 ILE A O 1
ATOM 727 N N . GLN A 1 97 ? -19.419 -1.522 2.331 1.00 89.38 97 GLN A N 1
ATOM 728 C CA . GLN A 1 97 ? -19.279 -2.300 1.094 1.00 89.38 97 GLN A CA 1
ATOM 729 C C . GLN A 1 97 ? -18.555 -1.525 -0.023 1.00 89.38 97 GLN A C 1
ATOM 731 O O . GLN A 1 97 ? -17.607 -2.069 -0.603 1.00 89.38 97 GLN A O 1
ATOM 736 N N . PRO A 1 98 ? -18.890 -0.246 -0.301 1.00 89.50 98 PRO A N 1
ATOM 737 C CA . PRO A 1 98 ? -18.136 0.556 -1.262 1.00 89.50 98 PRO A CA 1
ATOM 738 C C . PRO A 1 98 ? -16.668 0.721 -0.858 1.00 89.50 98 PRO A C 1
ATOM 740 O O . PRO A 1 98 ? -15.779 0.669 -1.708 1.00 89.50 98 PRO A O 1
ATOM 743 N N . LEU A 1 99 ? -16.410 0.873 0.443 1.00 90.38 99 LEU A N 1
ATOM 744 C CA . LEU A 1 99 ? -15.072 1.084 0.983 1.00 90.38 99 LEU A CA 1
ATOM 745 C C . LEU A 1 99 ? -14.203 -0.168 0.844 1.00 90.38 99 LEU A C 1
ATOM 747 O O . LEU A 1 99 ? -13.071 -0.065 0.383 1.00 90.38 99 LEU A O 1
ATOM 751 N N . VAL A 1 100 ? -14.749 -1.350 1.149 1.00 90.94 100 VAL A N 1
ATOM 752 C CA . VAL A 1 100 ? -14.079 -2.644 0.932 1.00 90.94 100 VAL A CA 1
ATOM 753 C C . VAL A 1 100 ? -13.675 -2.788 -0.529 1.00 90.94 100 VAL A C 1
ATOM 755 O O . VAL A 1 100 ? -12.519 -3.091 -0.822 1.00 90.94 100 VAL A O 1
ATOM 758 N N . LYS A 1 101 ? -14.601 -2.521 -1.458 1.00 88.25 101 LYS A N 1
ATOM 759 C CA . LYS A 1 101 ? -14.327 -2.629 -2.894 1.00 88.25 101 LYS A CA 1
ATOM 760 C C . LYS A 1 101 ? -13.247 -1.644 -3.345 1.00 88.25 101 LYS A C 1
ATOM 762 O O . LYS A 1 101 ? -12.356 -2.026 -4.104 1.00 88.25 101 LYS A O 1
ATOM 767 N N . SER A 1 102 ? -13.310 -0.400 -2.873 1.00 88.75 102 SER A N 1
ATOM 768 C CA . SER A 1 102 ? -12.339 0.639 -3.224 1.00 88.75 102 SER A CA 1
ATOM 769 C C . SER A 1 102 ? -10.943 0.321 -2.686 1.00 88.75 102 SER A C 1
ATOM 771 O O . SER A 1 102 ? -9.970 0.366 -3.435 1.00 88.75 102 SER A O 1
ATOM 773 N N . VAL A 1 103 ? -10.846 -0.091 -1.417 1.00 90.00 103 VAL A N 1
ATOM 774 C CA . VAL A 1 103 ? -9.584 -0.517 -0.794 1.00 90.00 103 VAL A CA 1
ATOM 775 C C . VAL A 1 103 ? -9.010 -1.725 -1.524 1.00 90.00 103 VAL A C 1
ATOM 777 O O . VAL A 1 103 ? -7.847 -1.700 -1.909 1.00 90.00 103 VAL A O 1
ATOM 780 N N . HIS A 1 104 ? -9.816 -2.757 -1.784 1.00 87.06 104 HIS A N 1
ATOM 781 C CA . HIS A 1 104 ? -9.345 -3.941 -2.500 1.00 87.06 104 HIS A CA 1
ATOM 782 C C . HIS A 1 104 ? -8.799 -3.584 -3.889 1.00 87.06 104 HIS A C 1
ATOM 784 O O . HIS A 1 104 ? -7.727 -4.041 -4.274 1.00 87.06 104 HIS A O 1
ATOM 790 N N . THR A 1 105 ? -9.519 -2.743 -4.632 1.00 82.94 105 THR A N 1
ATOM 791 C CA . THR A 1 105 ? -9.097 -2.295 -5.966 1.00 82.94 105 THR A CA 1
ATOM 792 C C . THR A 1 105 ? -7.788 -1.509 -5.888 1.00 82.94 105 THR A C 1
ATOM 794 O O . THR A 1 105 ? -6.850 -1.817 -6.609 1.00 82.94 105 THR A O 1
ATOM 797 N N . GLN A 1 106 ? -7.675 -0.554 -4.963 1.00 82.56 106 GLN A N 1
ATOM 798 C CA . GLN A 1 106 ? -6.471 0.265 -4.805 1.00 82.56 106 GLN A CA 1
ATOM 799 C C . GLN A 1 106 ? -5.230 -0.546 -4.403 1.00 82.56 106 GLN A C 1
ATOM 801 O O . GLN A 1 106 ? -4.122 -0.193 -4.800 1.00 82.56 106 GLN A O 1
ATOM 806 N N . LEU A 1 107 ? -5.400 -1.573 -3.567 1.00 80.56 107 LEU A N 1
ATOM 807 C CA . LEU A 1 107 ? -4.283 -2.342 -3.012 1.00 80.56 107 LEU A CA 1
ATOM 808 C C . LEU A 1 107 ? -3.869 -3.518 -3.898 1.00 80.56 107 LEU A C 1
ATOM 810 O O . LEU A 1 107 ? -2.695 -3.865 -3.913 1.00 80.56 107 LEU A O 1
ATOM 814 N N . PHE A 1 108 ? -4.817 -4.155 -4.587 1.00 74.12 108 PHE A N 1
ATOM 815 C CA . PHE A 1 108 ? -4.592 -5.461 -5.214 1.00 74.12 108 PHE A CA 1
ATOM 816 C C . PHE A 1 108 ? -4.922 -5.509 -6.704 1.00 74.12 108 PHE A C 1
ATOM 818 O O . PHE A 1 108 ? -4.681 -6.536 -7.339 1.00 74.12 108 PHE A O 1
ATOM 825 N N . GLN A 1 109 ? -5.458 -4.437 -7.296 1.00 71.19 109 GLN A N 1
ATOM 826 C CA . GLN A 1 109 ? -5.480 -4.356 -8.752 1.00 71.19 109 GLN A CA 1
ATOM 827 C C . GLN A 1 109 ? -4.034 -4.233 -9.238 1.00 71.19 109 GLN A C 1
ATOM 829 O O . GLN A 1 109 ? -3.287 -3.386 -8.748 1.00 71.19 109 GLN A O 1
ATOM 834 N N . ALA A 1 110 ? -3.634 -5.098 -10.177 1.00 61.34 110 ALA A N 1
ATOM 835 C CA . ALA A 1 110 ? -2.327 -5.001 -10.813 1.00 61.34 110 ALA A CA 1
ATOM 836 C C . ALA A 1 110 ? -2.153 -3.567 -11.326 1.00 61.34 110 ALA A C 1
ATOM 838 O O . ALA A 1 110 ? -2.990 -3.079 -12.092 1.00 61.34 110 ALA A O 1
ATOM 839 N N . GLN A 1 111 ? -1.117 -2.870 -10.849 1.00 67.94 111 GLN A N 1
ATOM 840 C CA . GLN A 1 111 ? -0.794 -1.554 -11.385 1.00 67.94 111 GLN A CA 1
ATOM 841 C C . GLN A 1 111 ? -0.551 -1.736 -12.876 1.00 67.94 111 GLN A C 1
ATOM 843 O O . GLN A 1 111 ? 0.328 -2.514 -13.248 1.00 67.94 111 GLN A O 1
ATOM 848 N N . LYS A 1 112 ? -1.337 -1.045 -13.708 1.00 76.06 112 LYS A N 1
ATOM 849 C CA . LYS A 1 112 ? -1.160 -1.114 -15.156 1.00 76.06 112 LYS A CA 1
ATOM 850 C C . LYS A 1 112 ? 0.288 -0.777 -15.489 1.00 76.06 112 LYS A C 1
ATOM 852 O O . LYS A 1 112 ? 0.774 0.282 -15.086 1.00 76.06 112 LYS A O 1
ATOM 857 N N . ARG A 1 113 ? 0.963 -1.668 -16.200 1.00 84.44 113 ARG A N 1
ATOM 858 C CA . ARG A 1 113 ? 2.351 -1.503 -16.621 1.00 84.44 113 ARG A CA 1
ATOM 859 C C . ARG A 1 113 ? 2.358 -0.876 -18.005 1.00 84.44 113 ARG A C 1
ATOM 861 O O . ARG A 1 113 ? 1.836 -1.454 -18.953 1.00 84.44 113 ARG A O 1
ATOM 868 N N . VAL A 1 114 ? 2.948 0.303 -18.120 1.00 89.69 114 VAL A N 1
ATOM 869 C CA . VAL A 1 114 ? 3.068 1.048 -19.369 1.00 89.69 114 VAL A CA 1
ATOM 870 C C . VAL A 1 114 ? 4.514 0.974 -19.844 1.00 89.69 114 VAL A C 1
ATOM 872 O O . VAL A 1 114 ? 5.425 1.464 -19.173 1.00 89.69 114 VAL A O 1
ATOM 875 N N . ALA A 1 115 ? 4.716 0.365 -21.006 1.00 91.88 115 ALA A N 1
ATOM 876 C CA . ALA A 1 115 ? 5.980 0.391 -21.723 1.00 91.88 115 ALA A CA 1
ATOM 877 C C . ALA A 1 115 ? 6.149 1.758 -22.394 1.00 91.88 115 ALA A C 1
ATOM 879 O O . ALA A 1 115 ? 5.271 2.208 -23.124 1.00 91.88 115 ALA A O 1
ATOM 880 N N . VAL A 1 116 ? 7.275 2.423 -22.165 1.00 93.75 116 VAL A N 1
ATOM 881 C CA . VAL A 1 116 ? 7.599 3.727 -22.745 1.00 93.75 116 VAL A CA 1
ATOM 882 C C . VAL A 1 116 ? 8.786 3.575 -23.687 1.00 93.75 116 VAL A C 1
ATOM 884 O O . VAL A 1 116 ? 9.830 3.047 -23.306 1.00 93.75 116 VAL A O 1
ATOM 887 N N . ALA A 1 117 ? 8.636 4.045 -24.917 1.00 92.81 117 ALA A N 1
ATOM 888 C CA . ALA A 1 117 ? 9.687 4.122 -25.915 1.00 92.81 117 ALA A CA 1
ATOM 889 C C . ALA A 1 117 ? 10.036 5.594 -26.166 1.00 92.81 117 ALA A C 1
ATOM 891 O O . ALA A 1 117 ? 9.196 6.381 -26.596 1.00 92.81 117 ALA A O 1
ATOM 892 N N . LEU A 1 118 ? 11.285 5.979 -25.898 1.00 93.38 118 LEU A N 1
ATOM 893 C CA . LEU A 1 118 ? 11.765 7.327 -26.177 1.00 93.38 118 LEU A CA 1
ATOM 894 C C . LEU A 1 118 ? 12.232 7.427 -27.628 1.00 93.38 118 LEU A C 1
ATOM 896 O O . LEU A 1 118 ? 13.312 6.960 -27.986 1.00 93.38 118 LEU A O 1
ATOM 900 N N . CYS A 1 119 ? 11.430 8.091 -28.447 1.00 88.19 119 CYS A N 1
ATOM 901 C CA . CYS A 1 119 ? 11.680 8.287 -29.865 1.00 88.19 119 CYS A CA 1
ATOM 902 C C . CYS A 1 119 ? 12.493 9.589 -30.090 1.00 88.19 119 CYS A C 1
ATOM 904 O O . CYS A 1 119 ? 11.933 10.662 -30.300 1.00 88.19 119 CYS A O 1
ATOM 906 N N . GLY A 1 120 ? 13.829 9.498 -30.011 1.00 83.88 120 GLY A N 1
ATOM 907 C CA . GLY A 1 120 ? 14.795 10.579 -30.271 1.00 83.88 120 GLY A CA 1
ATOM 908 C C . GLY A 1 120 ? 15.649 10.973 -29.055 1.00 83.88 120 GLY A C 1
ATOM 909 O O . GLY A 1 120 ? 15.193 11.727 -28.200 1.00 83.88 120 GLY A O 1
ATOM 910 N N . LYS A 1 121 ? 16.928 10.555 -29.010 1.00 73.44 121 LYS A N 1
ATOM 911 C CA . LYS A 1 121 ? 17.862 10.816 -27.883 1.00 73.44 121 LYS A CA 1
ATOM 912 C C . LYS A 1 121 ? 18.575 12.180 -27.875 1.00 73.44 121 LYS A C 1
ATOM 914 O O . LYS A 1 121 ? 19.455 12.397 -27.044 1.00 73.44 121 LYS A O 1
ATOM 919 N N . GLY A 1 122 ? 18.264 13.073 -28.818 1.00 77.56 122 GLY A N 1
ATOM 920 C CA . GLY A 1 122 ? 18.909 14.391 -28.933 1.00 77.56 122 GLY A CA 1
ATOM 921 C C . GLY A 1 122 ? 18.651 15.304 -27.724 1.00 77.56 122 GLY A C 1
ATOM 922 O O . GLY A 1 122 ? 18.120 14.871 -26.708 1.00 77.56 122 GLY A O 1
ATOM 923 N N . ASN A 1 123 ? 18.949 16.603 -27.836 1.00 78.44 123 ASN A N 1
ATOM 924 C CA . ASN A 1 123 ? 18.792 17.567 -26.725 1.00 78.44 123 ASN A CA 1
ATOM 925 C C . ASN A 1 123 ? 17.403 17.538 -26.049 1.00 78.44 123 ASN A C 1
ATOM 927 O O . ASN A 1 123 ? 17.282 17.777 -24.848 1.00 78.44 123 ASN A O 1
ATOM 931 N N . ILE A 1 124 ? 16.351 17.237 -26.816 1.00 83.12 124 ILE A N 1
ATOM 932 C CA . ILE A 1 124 ? 14.985 17.088 -26.298 1.00 83.12 124 ILE A CA 1
ATOM 933 C C . ILE A 1 124 ? 14.832 15.765 -25.534 1.00 83.12 124 ILE A C 1
ATOM 935 O O . ILE A 1 124 ? 14.292 15.762 -24.432 1.00 83.12 124 ILE A O 1
ATOM 939 N N . GLY A 1 125 ? 15.345 14.657 -26.074 1.00 86.12 125 GLY A N 1
ATOM 940 C CA . GLY A 1 125 ? 15.292 13.343 -25.433 1.00 86.12 125 GLY A CA 1
ATOM 941 C C . GLY A 1 125 ? 16.074 13.275 -24.128 1.00 86.12 125 GLY A C 1
ATOM 942 O O . GLY A 1 125 ? 15.570 12.744 -23.145 1.00 86.12 125 GLY A O 1
ATOM 943 N N . SER A 1 126 ? 17.263 13.877 -24.065 1.00 86.56 126 SER A N 1
ATOM 944 C CA . SER A 1 126 ? 18.045 13.952 -22.822 1.00 86.56 126 SER A CA 1
ATOM 945 C C . SER A 1 126 ? 17.341 14.777 -21.736 1.00 86.56 126 SER A C 1
ATOM 947 O O . SER A 1 126 ? 17.341 14.402 -20.559 1.00 86.56 126 SER A O 1
ATOM 949 N N . SER A 1 127 ? 16.665 15.858 -22.133 1.00 89.88 127 SER A N 1
ATOM 950 C CA . SER A 1 127 ? 15.824 16.655 -21.233 1.00 89.88 127 SER A CA 1
ATOM 951 C C . SER A 1 127 ? 14.602 15.862 -20.760 1.00 89.88 127 SER A C 1
ATOM 953 O O . SER A 1 127 ? 14.276 15.881 -19.574 1.00 89.88 127 SER A O 1
ATOM 955 N N . TRP A 1 128 ? 13.958 15.112 -21.660 1.00 92.88 128 TRP A N 1
ATOM 956 C CA . TRP A 1 128 ? 12.844 14.231 -21.313 1.00 92.88 128 TRP A CA 1
ATOM 957 C C . TRP A 1 128 ? 13.278 13.128 -20.347 1.00 92.88 128 TRP A C 1
ATOM 959 O O . TRP A 1 128 ? 12.585 12.911 -19.366 1.00 92.88 128 TRP A O 1
ATOM 969 N N . LEU A 1 129 ? 14.438 12.491 -20.549 1.00 91.50 129 LEU A N 1
ATOM 970 C CA . LEU A 1 129 ? 14.973 11.477 -19.626 1.00 91.50 129 LEU A CA 1
ATOM 971 C C . LEU A 1 129 ? 15.183 12.046 -18.223 1.00 91.50 129 LEU A C 1
ATOM 973 O O . LEU A 1 129 ? 14.847 11.400 -17.233 1.00 91.50 129 LEU A O 1
ATOM 977 N N . SER A 1 130 ? 15.689 13.277 -18.142 1.00 90.75 130 SER A N 1
ATOM 978 C CA . SER A 1 130 ? 15.879 13.978 -16.869 1.00 90.75 130 SER A CA 1
ATOM 979 C C . SER A 1 130 ? 14.542 14.232 -16.166 1.00 90.75 130 SER A C 1
ATOM 981 O O . SER A 1 130 ? 14.402 13.931 -14.982 1.00 90.75 130 SER A O 1
ATOM 983 N N . LEU A 1 131 ? 13.534 14.710 -16.905 1.00 91.81 131 LEU A N 1
ATOM 984 C CA . LEU A 1 131 ? 12.182 14.927 -16.380 1.00 91.81 131 LEU A CA 1
ATOM 985 C C . LEU A 1 131 ? 11.482 13.621 -16.006 1.00 91.81 131 LEU A C 1
ATOM 987 O O . LEU A 1 131 ? 10.837 13.548 -14.964 1.00 91.81 131 LEU A O 1
ATOM 991 N N . PHE A 1 132 ? 11.607 12.590 -16.837 1.00 91.94 132 PHE A N 1
ATOM 992 C CA . PHE A 1 132 ? 11.035 11.274 -16.594 1.00 91.94 132 PHE A CA 1
ATOM 993 C C . PHE A 1 132 ? 11.610 10.695 -15.304 1.00 91.94 132 PHE A C 1
ATOM 995 O O . PHE A 1 132 ? 10.84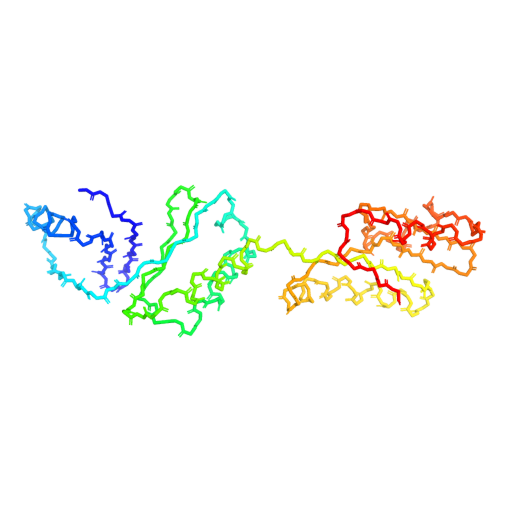4 10.332 -14.420 1.00 91.94 132 PHE A O 1
ATOM 1002 N N . LYS A 1 133 ? 12.935 10.739 -15.125 1.00 90.56 133 LYS A N 1
ATOM 1003 C CA . LYS A 1 133 ? 13.602 10.348 -13.877 1.00 90.56 133 LYS A CA 1
ATOM 1004 C C . LYS A 1 133 ? 13.051 11.096 -12.659 1.00 90.56 133 LYS A C 1
ATOM 1006 O O . LYS A 1 133 ? 12.776 10.484 -11.631 1.00 90.56 133 LYS A O 1
ATOM 1011 N N . GLU A 1 134 ? 12.906 12.416 -12.755 1.00 92.25 134 GLU A N 1
ATOM 1012 C CA . GLU A 1 134 ? 12.462 13.250 -11.632 1.00 92.25 134 GLU A CA 1
ATOM 1013 C C . GLU A 1 134 ? 10.977 13.040 -11.293 1.00 92.25 134 GLU A C 1
ATOM 1015 O O . GLU A 1 134 ? 10.594 13.025 -10.123 1.00 92.25 134 GLU A O 1
ATOM 1020 N N . GLN A 1 135 ? 10.130 12.855 -12.308 1.00 91.19 135 GLN A N 1
ATOM 1021 C CA . GLN A 1 135 ? 8.675 12.872 -12.153 1.00 91.19 135 GLN A CA 1
ATOM 1022 C C . GLN A 1 135 ? 8.025 11.488 -12.145 1.00 91.19 135 GLN A C 1
ATOM 1024 O O . GLN A 1 135 ? 6.870 11.387 -11.732 1.00 91.19 135 GLN A O 1
ATOM 1029 N N . LYS A 1 136 ? 8.726 10.422 -12.553 1.00 87.69 136 LYS A N 1
ATOM 1030 C CA . LYS A 1 136 ? 8.180 9.058 -12.668 1.00 87.69 136 LYS A CA 1
ATOM 1031 C C . LYS A 1 136 ? 7.461 8.612 -11.403 1.00 87.69 136 LYS A C 1
ATOM 1033 O O . LYS A 1 136 ? 6.288 8.270 -11.479 1.00 87.69 136 LYS A O 1
ATOM 1038 N N . SER A 1 137 ? 8.097 8.717 -10.235 1.00 80.88 137 SER A N 1
ATOM 1039 C CA . SER A 1 137 ? 7.471 8.283 -8.976 1.00 80.88 137 SER A CA 1
ATOM 1040 C C . SER A 1 137 ? 6.170 9.037 -8.668 1.00 80.88 137 SER A C 1
ATOM 1042 O O . SER A 1 137 ? 5.194 8.443 -8.212 1.00 80.88 137 SER A O 1
ATOM 1044 N N . GLU A 1 138 ? 6.126 10.344 -8.928 1.00 81.38 138 GLU A N 1
ATOM 1045 C CA . GLU A 1 138 ? 4.922 11.151 -8.710 1.00 81.38 138 GLU A CA 1
ATOM 1046 C C . GLU A 1 138 ? 3.837 10.838 -9.752 1.00 81.38 138 GLU A C 1
ATOM 1048 O O . GLU A 1 138 ? 2.651 10.770 -9.424 1.00 81.38 138 GLU A O 1
ATOM 1053 N N . LEU A 1 139 ? 4.232 10.599 -11.003 1.00 83.62 139 LEU A N 1
ATOM 1054 C CA . LEU A 1 139 ? 3.331 10.221 -12.086 1.00 83.62 139 LEU A CA 1
ATOM 1055 C C . LEU A 1 139 ? 2.688 8.851 -11.831 1.00 83.62 139 LEU A C 1
ATOM 1057 O O . LEU A 1 139 ? 1.468 8.723 -11.953 1.00 83.62 139 LEU A O 1
ATOM 1061 N N . GLU A 1 140 ? 3.483 7.861 -11.423 1.00 83.06 140 GLU A N 1
ATOM 1062 C CA . GLU A 1 140 ? 3.029 6.519 -11.041 1.00 83.06 140 GLU A CA 1
ATOM 1063 C C . GLU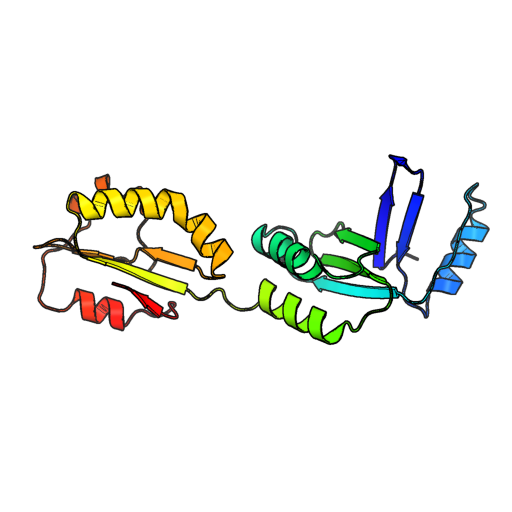 A 1 140 ? 2.016 6.587 -9.893 1.00 83.06 140 GLU A C 1
ATOM 1065 O O . GLU A 1 140 ? 0.925 6.018 -9.986 1.00 83.06 140 GLU A O 1
ATOM 1070 N N . LYS A 1 141 ? 2.312 7.378 -8.850 1.00 72.75 141 LYS A N 1
ATOM 1071 C CA . LYS A 1 141 ? 1.395 7.611 -7.720 1.00 72.75 141 LYS A CA 1
ATOM 1072 C C . LYS A 1 141 ? 0.076 8.241 -8.157 1.00 72.75 141 LYS A C 1
ATOM 1074 O O . LYS A 1 141 ? -0.984 7.792 -7.729 1.00 72.75 141 LYS A O 1
ATOM 1079 N N . ARG A 1 142 ? 0.120 9.278 -9.002 1.00 74.25 142 ARG A N 1
ATOM 1080 C CA . ARG A 1 142 ? -1.083 9.997 -9.462 1.00 74.25 142 ARG A CA 1
ATOM 1081 C C . ARG A 1 142 ? -1.959 9.168 -10.392 1.00 74.25 142 ARG A C 1
ATOM 1083 O O . ARG A 1 142 ? -3.174 9.346 -10.388 1.00 74.25 142 ARG A O 1
ATOM 1090 N N . ARG A 1 143 ? -1.351 8.324 -11.231 1.00 77.00 143 ARG A N 1
ATOM 1091 C CA . ARG A 1 143 ? -2.055 7.546 -12.262 1.00 77.00 143 ARG A CA 1
ATOM 1092 C C . ARG A 1 143 ? -2.419 6.132 -11.811 1.00 77.00 143 ARG A C 1
ATOM 1094 O O . ARG A 1 143 ? -3.285 5.533 -12.438 1.00 77.00 143 ARG A O 1
ATOM 1101 N N . GLY A 1 144 ? -1.788 5.607 -10.758 1.00 71.88 144 GLY A N 1
ATOM 1102 C CA . GLY A 1 144 ? -1.952 4.208 -10.349 1.00 71.88 144 GLY A CA 1
ATOM 1103 C C . GLY A 1 144 ? -1.379 3.224 -11.376 1.00 71.88 144 GLY A C 1
ATOM 1104 O O . GLY A 1 144 ? -1.907 2.129 -11.546 1.00 71.88 144 GLY A O 1
ATOM 1105 N N . MET A 1 145 ? -0.333 3.640 -12.088 1.00 82.94 145 MET A N 1
ATOM 1106 C CA . MET A 1 145 ? 0.336 2.890 -13.156 1.00 82.94 145 MET A CA 1
ATOM 1107 C C . MET A 1 145 ? 1.819 2.757 -12.816 1.00 82.94 145 MET A C 1
ATOM 1109 O O . MET A 1 145 ? 2.324 3.546 -12.021 1.00 82.94 145 MET A O 1
ATOM 1113 N N . SER A 1 146 ? 2.510 1.805 -13.434 1.00 84.56 146 SER A N 1
ATOM 1114 C CA . SER A 1 146 ? 3.973 1.748 -13.448 1.00 84.56 146 SER A CA 1
ATOM 1115 C C . SER A 1 146 ? 4.476 2.039 -14.856 1.00 84.56 146 SER A C 1
ATOM 1117 O O . SER A 1 146 ? 3.913 1.522 -15.818 1.00 84.56 146 SER A O 1
ATOM 1119 N N . PHE A 1 147 ? 5.501 2.881 -14.984 1.00 89.25 147 PHE A N 1
ATOM 1120 C CA . PHE A 1 147 ? 6.074 3.262 -16.275 1.00 89.25 147 PHE A CA 1
ATOM 1121 C C . PHE A 1 147 ? 7.495 2.712 -16.402 1.00 89.25 147 PHE A C 1
ATOM 1123 O O . PHE A 1 147 ? 8.385 3.082 -15.635 1.00 89.25 147 PHE A O 1
ATOM 1130 N N . ASN A 1 148 ? 7.744 1.888 -17.416 1.00 92.38 148 ASN A N 1
ATOM 1131 C CA . ASN A 1 148 ? 9.072 1.353 -17.702 1.00 92.38 148 ASN A CA 1
ATOM 1132 C C . ASN A 1 148 ? 9.548 1.885 -19.045 1.00 92.38 148 ASN A C 1
ATOM 1134 O O . ASN A 1 148 ? 8.891 1.680 -20.061 1.00 92.38 148 ASN A O 1
ATOM 1138 N N . LEU A 1 149 ? 10.703 2.546 -19.060 1.00 93.94 149 LEU A N 1
ATOM 1139 C CA . LEU A 1 149 ? 11.394 2.838 -20.307 1.00 93.94 149 LEU A CA 1
ATOM 1140 C C . LEU A 1 149 ? 11.892 1.505 -20.869 1.00 93.94 149 LEU A C 1
ATOM 1142 O O . LEU A 1 149 ? 12.670 0.844 -20.206 1.00 93.94 149 LEU A O 1
ATOM 1146 N N . VAL A 1 150 ? 11.428 1.082 -22.038 1.00 95.44 150 VAL A N 1
ATOM 1147 C CA . VAL A 1 150 ? 11.807 -0.210 -22.653 1.00 95.44 150 VAL A CA 1
ATOM 1148 C C . VAL A 1 150 ? 12.586 -0.024 -23.946 1.00 95.44 150 VAL A C 1
ATOM 1150 O O . VAL A 1 150 ? 13.215 -0.953 -24.442 1.00 95.44 150 VAL A O 1
ATOM 1153 N N . ALA A 1 151 ? 12.546 1.182 -24.511 1.00 93.75 151 ALA A N 1
ATOM 1154 C CA . ALA A 1 151 ? 13.286 1.501 -25.714 1.00 93.75 151 ALA A CA 1
ATOM 1155 C C . ALA A 1 151 ? 13.761 2.951 -25.713 1.00 93.75 151 ALA A C 1
ATOM 1157 O O . ALA A 1 151 ? 13.044 3.857 -25.290 1.00 93.75 151 ALA A O 1
ATOM 1158 N N . VAL A 1 152 ? 14.952 3.171 -26.255 1.00 93.25 152 VAL A N 1
ATOM 1159 C CA . VAL A 1 152 ? 15.471 4.490 -26.615 1.00 93.25 152 VAL A CA 1
ATOM 1160 C C . VAL A 1 152 ? 15.903 4.404 -28.067 1.00 93.25 152 VAL A C 1
ATOM 1162 O O . VAL A 1 152 ? 16.699 3.544 -28.429 1.00 93.25 152 VAL A O 1
ATOM 1165 N N . ILE A 1 153 ? 15.345 5.265 -28.908 1.00 90.88 153 ILE A N 1
ATOM 1166 C CA . ILE A 1 153 ? 15.559 5.251 -30.352 1.00 90.88 153 ILE A C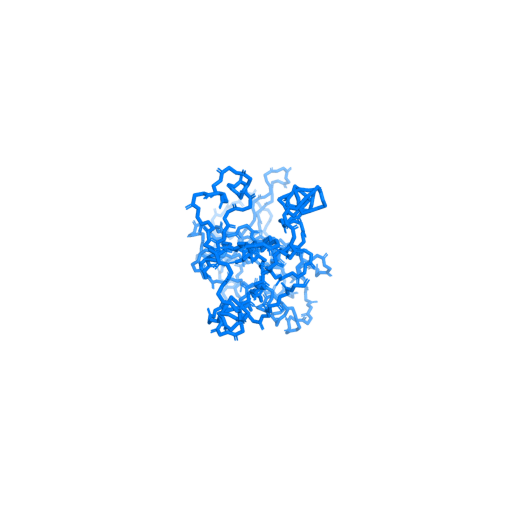A 1
ATOM 1167 C C . ILE A 1 153 ? 16.278 6.536 -30.753 1.00 90.88 153 ILE A C 1
ATOM 1169 O O . ILE A 1 153 ? 15.884 7.640 -30.371 1.00 90.88 153 ILE A O 1
ATOM 1173 N N . ASP A 1 154 ? 17.333 6.393 -31.540 1.00 88.12 154 ASP A N 1
ATOM 1174 C CA . ASP A 1 154 ? 17.982 7.473 -32.269 1.00 88.12 154 ASP A CA 1
ATOM 1175 C C . ASP A 1 154 ? 17.707 7.321 -33.775 1.00 88.12 154 ASP A C 1
ATOM 1177 O O . ASP A 1 154 ? 17.087 6.367 -34.236 1.00 88.12 154 ASP A O 1
ATOM 1181 N N . SER A 1 155 ? 18.176 8.281 -34.563 1.00 84.19 155 SER A N 1
ATOM 1182 C CA . SER A 1 155 ? 18.050 8.310 -36.018 1.00 84.19 155 SER A CA 1
ATOM 1183 C C . SER A 1 155 ? 18.596 7.064 -36.730 1.00 84.19 155 SER A C 1
ATOM 1185 O O . SER A 1 155 ? 18.109 6.734 -37.808 1.00 84.19 155 SER A O 1
ATOM 1187 N N . GLN A 1 156 ? 19.603 6.392 -36.159 1.00 86.50 156 GLN A N 1
ATOM 1188 C CA . GLN A 1 156 ? 20.326 5.283 -36.806 1.00 86.50 156 GLN A CA 1
ATOM 1189 C C . GLN A 1 156 ? 20.436 4.017 -35.949 1.00 86.50 156 GLN A C 1
ATOM 1191 O O . GLN A 1 156 ? 20.738 2.945 -36.472 1.00 86.50 156 GLN A O 1
ATOM 1196 N N . THR A 1 157 ? 20.202 4.121 -34.645 1.00 91.62 157 THR A N 1
ATOM 1197 C CA . THR A 1 157 ? 20.359 3.016 -33.696 1.00 91.62 157 THR A CA 1
ATOM 1198 C C . THR A 1 157 ? 19.213 3.012 -32.699 1.00 91.62 157 THR A C 1
ATOM 1200 O O . THR A 1 157 ? 18.495 4.003 -32.561 1.00 91.62 157 THR A O 1
ATOM 1203 N N . TYR A 1 158 ? 19.032 1.903 -31.994 1.00 92.44 158 TYR A N 1
ATOM 1204 C CA . TYR A 1 158 ? 18.108 1.826 -30.872 1.00 92.44 158 TYR A CA 1
ATOM 1205 C C . TYR A 1 158 ? 18.645 0.890 -29.793 1.00 92.44 158 TYR A C 1
ATOM 1207 O O . TYR A 1 158 ? 19.296 -0.111 -30.088 1.00 92.44 158 TYR A O 1
ATOM 1215 N N . TRP A 1 159 ? 18.314 1.187 -28.544 1.00 93.25 159 TRP A N 1
ATOM 1216 C CA . TRP A 1 159 ? 18.460 0.275 -27.416 1.00 93.25 159 TRP A CA 1
ATOM 1217 C C . TRP A 1 159 ? 17.065 -0.196 -27.006 1.00 93.25 159 TRP A C 1
ATOM 1219 O O . TRP A 1 159 ? 16.164 0.626 -26.852 1.00 93.25 159 TRP A O 1
ATOM 1229 N N . PHE A 1 160 ? 16.870 -1.510 -26.876 1.00 93.69 160 PHE A N 1
ATOM 1230 C CA . PHE A 1 160 ? 15.620 -2.119 -26.427 1.00 93.69 160 PHE A CA 1
ATOM 1231 C C . PHE A 1 160 ? 15.887 -3.167 -25.347 1.00 93.69 160 PHE A C 1
ATOM 1233 O O . PHE A 1 160 ? 16.682 -4.081 -25.576 1.00 93.69 160 PHE A O 1
ATOM 1240 N N . ASP A 1 161 ? 15.152 -3.077 -24.243 1.00 92.50 161 ASP A N 1
ATOM 1241 C CA . ASP A 1 161 ? 15.136 -4.044 -23.147 1.00 92.50 161 ASP A CA 1
ATOM 1242 C C . ASP A 1 161 ? 13.683 -4.286 -22.702 1.00 92.50 161 ASP A C 1
ATOM 1244 O O . ASP A 1 161 ? 12.957 -3.345 -22.376 1.00 92.50 161 ASP A O 1
ATOM 1248 N N . GLU A 1 162 ? 13.243 -5.545 -22.722 1.00 89.81 162 GLU A N 1
ATOM 1249 C CA . GLU A 1 162 ? 11.878 -5.931 -22.342 1.00 89.81 162 GLU A CA 1
ATOM 1250 C C . GLU A 1 162 ? 11.634 -5.856 -20.830 1.00 89.81 162 GLU A C 1
ATOM 1252 O O . GLU A 1 162 ? 10.526 -5.519 -20.398 1.00 89.81 162 GLU A O 1
ATOM 1257 N N . ASP A 1 163 ? 12.677 -6.068 -20.028 1.00 87.06 163 ASP A N 1
ATOM 1258 C CA . ASP A 1 163 ? 12.618 -5.943 -18.571 1.00 87.06 163 ASP A CA 1
ATOM 1259 C C . ASP A 1 163 ? 12.698 -4.472 -18.126 1.00 87.06 163 ASP A C 1
ATOM 1261 O O . ASP A 1 163 ? 12.268 -4.105 -17.025 1.00 87.06 163 ASP A O 1
ATOM 1265 N N . GLY A 1 164 ? 13.154 -3.606 -19.032 1.00 91.19 164 GLY A N 1
ATOM 1266 C CA . GLY A 1 164 ? 13.226 -2.165 -18.875 1.00 91.19 164 GLY A CA 1
ATOM 1267 C C . GLY A 1 164 ? 14.656 -1.649 -18.740 1.00 91.19 164 GLY A C 1
ATOM 1268 O O . GLY A 1 164 ? 15.561 -2.308 -18.243 1.00 91.19 164 GLY A O 1
ATOM 1269 N N . ILE A 1 165 ? 14.836 -0.410 -19.169 1.00 92.94 165 ILE A N 1
ATOM 1270 C CA . ILE A 1 165 ? 16.082 0.337 -19.185 1.00 92.94 165 ILE A CA 1
ATOM 1271 C C . ILE A 1 165 ? 16.079 1.291 -17.991 1.00 92.94 165 ILE A C 1
ATOM 1273 O O . ILE A 1 165 ? 15.148 2.081 -17.818 1.00 92.94 165 ILE A O 1
ATOM 1277 N N . ASP A 1 166 ? 17.142 1.253 -17.188 1.00 90.94 166 ASP A N 1
ATOM 1278 C CA . ASP A 1 166 ? 17.366 2.252 -16.142 1.00 90.94 166 ASP A CA 1
ATOM 1279 C C . ASP A 1 166 ? 17.603 3.624 -16.788 1.00 90.94 166 ASP A C 1
ATOM 1281 O O . ASP A 1 166 ? 18.654 3.873 -17.390 1.00 90.94 166 ASP A O 1
ATOM 1285 N N . GLU A 1 167 ? 16.634 4.536 -16.640 1.00 87.75 167 GLU A N 1
ATOM 1286 C CA . GLU A 1 167 ? 16.685 5.883 -17.209 1.00 87.75 167 GLU A CA 1
ATOM 1287 C C . GLU A 1 167 ? 17.942 6.675 -16.802 1.00 87.75 167 GLU A C 1
ATOM 1289 O O . GLU A 1 167 ? 18.362 7.588 -17.515 1.00 87.75 167 GLU A O 1
ATOM 1294 N N . GLN A 1 168 ? 18.582 6.319 -15.682 1.00 87.31 168 GLN A N 1
ATOM 1295 C CA . GLN A 1 168 ? 19.799 6.971 -15.200 1.00 87.31 168 GLN A CA 1
ATOM 1296 C C . GLN A 1 168 ? 21.045 6.562 -15.983 1.00 87.31 168 GLN A C 1
ATOM 1298 O O . GLN A 1 168 ? 22.009 7.325 -16.037 1.00 87.31 168 GLN A O 1
ATOM 1303 N N . GLN A 1 169 ? 21.027 5.369 -16.575 1.00 88.94 169 GLN A N 1
ATOM 1304 C CA . GLN A 1 169 ? 22.159 4.790 -17.292 1.00 88.94 169 GLN A CA 1
ATOM 1305 C C . GLN A 1 169 ? 22.068 5.010 -18.800 1.00 88.94 169 GLN A C 1
ATOM 1307 O O . GLN A 1 169 ? 23.039 4.763 -19.508 1.00 88.94 169 GLN A O 1
ATOM 1312 N N . VAL A 1 170 ? 20.932 5.506 -19.301 1.00 89.81 170 VAL A N 1
ATOM 1313 C CA . VAL A 1 170 ? 20.725 5.723 -20.738 1.00 89.81 170 VAL A CA 1
ATOM 1314 C C . VAL A 1 170 ? 21.830 6.586 -21.331 1.00 89.81 170 VAL A C 1
ATOM 1316 O O . VAL A 1 170 ? 22.459 6.192 -22.303 1.00 89.81 170 VAL A O 1
ATOM 1319 N N . LEU A 1 171 ? 22.124 7.739 -20.731 1.00 86.75 171 LEU A N 1
ATOM 1320 C CA . LEU A 1 171 ? 23.107 8.667 -21.298 1.00 86.75 171 LEU A CA 1
ATOM 1321 C C . LEU A 1 171 ? 24.537 8.110 -21.320 1.00 86.75 171 LEU A C 1
ATOM 1323 O O . LEU A 1 171 ? 25.336 8.571 -22.128 1.00 86.75 171 LEU A O 1
ATOM 1327 N N . THR A 1 172 ? 24.864 7.150 -20.452 1.00 89.12 172 THR A N 1
ATOM 1328 C CA . THR A 1 172 ? 26.215 6.585 -20.337 1.00 89.12 172 THR A CA 1
ATOM 1329 C C . THR A 1 172 ? 26.388 5.264 -21.073 1.00 89.12 172 THR A C 1
ATOM 1331 O O . THR A 1 172 ? 27.481 5.009 -21.557 1.00 89.12 172 THR A O 1
ATOM 1334 N N . ARG A 1 173 ? 25.345 4.431 -21.157 1.00 91.62 173 ARG A N 1
ATOM 1335 C CA . ARG A 1 173 ? 25.419 3.074 -21.728 1.00 91.62 173 ARG A CA 1
ATOM 1336 C C . ARG A 1 173 ? 24.818 2.948 -23.118 1.00 91.62 173 ARG A C 1
ATOM 1338 O O . ARG A 1 173 ? 24.988 1.916 -23.751 1.00 91.62 173 ARG A O 1
ATOM 1345 N N . TYR A 1 174 ? 24.120 3.972 -23.612 1.00 89.44 174 TYR A N 1
ATOM 1346 C CA . TYR A 1 174 ? 23.433 3.871 -24.898 1.00 89.44 174 TYR A CA 1
ATOM 1347 C C . TYR A 1 174 ? 24.367 3.464 -26.041 1.00 89.44 174 TYR A C 1
ATOM 1349 O O . TYR A 1 174 ? 23.979 2.648 -26.860 1.00 89.44 174 TYR A O 1
ATOM 1357 N N . GLU A 1 175 ? 25.584 4.006 -26.110 1.00 87.81 175 GLU A N 1
ATOM 1358 C CA . GLU A 1 175 ? 26.515 3.672 -27.199 1.00 87.81 175 GLU A CA 1
ATOM 1359 C C . GLU A 1 175 ? 27.002 2.217 -27.145 1.00 87.81 175 GLU A C 1
ATOM 1361 O O . GLU A 1 175 ? 27.267 1.640 -28.196 1.00 87.81 175 GLU A O 1
ATOM 1366 N N . ASP A 1 176 ? 27.052 1.618 -25.953 1.00 91.00 176 ASP A N 1
ATOM 1367 C CA . ASP A 1 176 ? 27.476 0.229 -25.753 1.00 91.00 176 ASP A CA 1
ATOM 1368 C C . ASP A 1 176 ? 26.341 -0.774 -26.017 1.00 91.00 176 ASP A C 1
ATOM 1370 O O . ASP A 1 176 ? 26.583 -1.887 -26.480 1.00 91.00 176 ASP A O 1
ATOM 1374 N N . GLU A 1 177 ? 25.100 -0.387 -25.712 1.00 92.50 177 GLU A N 1
ATOM 1375 C CA . GLU A 1 177 ? 23.924 -1.271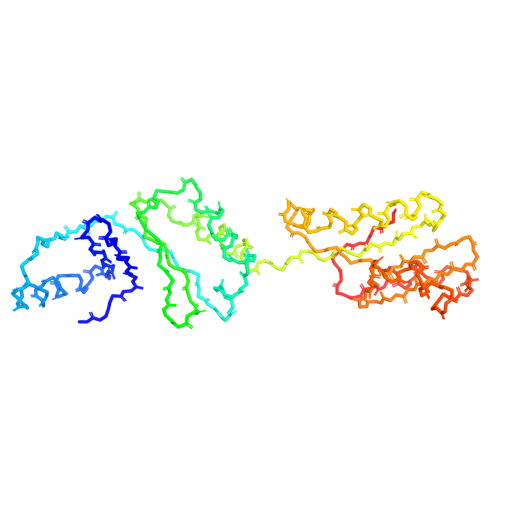 -25.747 1.00 92.50 177 GLU A CA 1
ATOM 1376 C C . GLU A 1 177 ? 23.075 -1.106 -27.020 1.00 92.50 177 GLU A C 1
ATOM 1378 O O . GLU A 1 177 ? 22.275 -1.982 -27.365 1.00 92.50 177 GLU A O 1
ATOM 1383 N N . ALA A 1 178 ? 23.196 0.028 -27.717 1.00 91.56 178 ALA A N 1
ATOM 1384 C CA . ALA A 1 178 ? 22.396 0.302 -28.901 1.00 91.56 178 ALA A CA 1
ATOM 1385 C C . ALA A 1 178 ? 22.872 -0.512 -30.107 1.00 91.56 178 ALA A C 1
ATOM 1387 O O . ALA A 1 178 ? 24.060 -0.643 -30.392 1.00 91.56 178 ALA A O 1
ATOM 1388 N N . ILE A 1 179 ? 21.904 -0.994 -30.877 1.00 91.88 179 ILE A N 1
ATOM 1389 C CA . ILE A 1 179 ? 22.128 -1.732 -32.116 1.00 91.88 179 ILE A CA 1
ATOM 1390 C C . ILE A 1 179 ? 21.639 -0.928 -33.317 1.00 91.88 179 ILE A C 1
ATOM 1392 O O . ILE A 1 179 ? 20.748 -0.083 -33.204 1.00 91.88 179 ILE A O 1
ATOM 1396 N N . GLU A 1 180 ? 22.235 -1.181 -34.481 1.00 90.19 180 GLU A N 1
ATOM 1397 C CA . GLU A 1 180 ? 21.845 -0.523 -35.727 1.00 90.19 180 GLU A CA 1
ATOM 1398 C C . GLU A 1 180 ? 20.395 -0.816 -36.110 1.00 90.19 180 GLU A C 1
ATOM 1400 O O . GLU A 1 180 ? 19.843 -1.894 -35.868 1.00 90.19 180 GLU A O 1
ATOM 1405 N N . TYR A 1 181 ? 19.778 0.169 -36.753 1.00 85.56 181 TYR A N 1
ATOM 1406 C CA . TYR A 1 181 ? 18.402 0.083 -37.195 1.00 85.56 181 TYR A CA 1
ATOM 1407 C C . TYR A 1 181 ? 18.235 -0.972 -38.296 1.00 85.56 181 TYR A C 1
ATOM 1409 O O . TYR A 1 181 ? 18.629 -0.781 -39.446 1.00 85.56 181 TYR A O 1
ATOM 1417 N N . GLN A 1 182 ? 17.588 -2.084 -37.959 1.00 78.19 182 GLN A N 1
ATOM 1418 C CA . GLN A 1 182 ? 17.255 -3.143 -38.908 1.00 78.19 182 GLN A CA 1
ATOM 1419 C C . GLN A 1 182 ? 15.763 -3.087 -39.258 1.00 78.19 182 GLN A C 1
ATOM 1421 O O . GLN A 1 182 ? 14.964 -3.908 -38.816 1.00 78.19 182 GLN A O 1
ATOM 1426 N N . GLY A 1 183 ? 15.364 -2.080 -40.040 1.00 78.31 183 GLY A N 1
ATOM 1427 C CA . GLY A 1 183 ? 13.969 -1.905 -40.460 1.00 78.31 183 GLY A CA 1
ATOM 1428 C C . GLY A 1 183 ? 13.002 -1.692 -39.285 1.00 78.31 183 GLY A C 1
ATOM 1429 O O . GLY A 1 183 ? 13.291 -0.961 -38.348 1.00 78.31 183 GLY A O 1
ATOM 1430 N N . ASP A 1 184 ? 11.830 -2.320 -39.315 1.00 80.12 184 ASP A N 1
ATOM 1431 C CA . ASP A 1 184 ? 10.767 -2.150 -38.310 1.00 80.12 184 ASP A CA 1
ATOM 1432 C C . ASP A 1 184 ? 10.872 -3.118 -37.110 1.00 80.12 184 ASP A C 1
ATOM 1434 O O . ASP A 1 184 ? 9.909 -3.290 -36.359 1.00 80.12 184 ASP A O 1
ATOM 1438 N N . ILE A 1 185 ? 12.029 -3.764 -36.913 1.00 84.44 185 ILE A N 1
ATOM 1439 C CA . ILE A 1 185 ? 12.208 -4.821 -35.902 1.00 84.44 185 ILE A CA 1
ATOM 1440 C C . ILE A 1 185 ? 11.923 -4.321 -34.483 1.00 84.44 185 ILE A C 1
ATOM 1442 O O . ILE A 1 185 ? 11.217 -4.996 -33.738 1.00 84.44 185 ILE A O 1
ATOM 1446 N N . TRP A 1 186 ? 12.419 -3.146 -34.092 1.00 83.75 186 TRP A N 1
ATOM 1447 C CA . TRP A 1 186 ? 12.177 -2.613 -32.744 1.00 83.75 186 TRP A CA 1
ATOM 1448 C C . TRP A 1 186 ? 10.688 -2.333 -32.493 1.00 83.75 186 TRP A C 1
ATOM 1450 O O . TRP A 1 186 ? 10.192 -2.601 -31.403 1.00 83.75 186 TRP A O 1
ATOM 1460 N N . LEU A 1 187 ? 9.957 -1.867 -33.512 1.00 85.12 187 LEU A N 1
ATOM 1461 C CA . LEU A 1 187 ? 8.523 -1.596 -33.425 1.00 85.12 187 LEU A CA 1
ATOM 1462 C C . LEU A 1 187 ? 7.742 -2.907 -33.264 1.00 85.12 187 LEU A C 1
ATOM 1464 O O . LEU A 1 187 ? 6.825 -2.992 -32.451 1.00 85.12 187 LEU A O 1
ATOM 1468 N N . LYS A 1 188 ? 8.151 -3.958 -33.988 1.00 86.19 188 LYS A N 1
ATOM 1469 C CA . LYS A 1 188 ? 7.607 -5.315 -33.827 1.00 86.19 188 LYS A CA 1
ATOM 1470 C C . LYS A 1 188 ? 7.882 -5.878 -32.435 1.00 86.19 188 LYS A C 1
ATOM 1472 O O . LYS A 1 188 ? 6.987 -6.480 -31.852 1.00 86.19 188 LYS A O 1
ATOM 1477 N N . ARG A 1 189 ? 9.085 -5.662 -31.890 1.00 87.88 189 ARG A N 1
ATOM 1478 C CA . ARG A 1 189 ? 9.439 -6.062 -30.516 1.00 87.88 189 ARG A CA 1
ATOM 1479 C C . ARG A 1 189 ? 8.593 -5.319 -29.484 1.00 87.88 189 ARG A C 1
ATOM 1481 O O . ARG A 1 189 ? 8.052 -5.963 -28.595 1.00 87.88 189 ARG A O 1
ATOM 1488 N N . LEU A 1 190 ? 8.410 -4.007 -29.648 1.00 87.25 190 LEU A N 1
ATOM 1489 C CA . LEU A 1 190 ? 7.560 -3.190 -28.778 1.00 87.25 190 LEU A CA 1
ATOM 1490 C C . LEU A 1 190 ? 6.098 -3.660 -28.810 1.00 87.25 190 LEU A C 1
ATOM 1492 O O . LEU A 1 190 ? 5.484 -3.828 -27.763 1.00 87.25 190 LEU A O 1
ATOM 1496 N N . ALA A 1 191 ? 5.556 -3.928 -30.001 1.00 85.00 191 ALA A N 1
ATOM 1497 C CA . ALA A 1 191 ? 4.185 -4.412 -30.170 1.00 85.00 191 ALA A CA 1
ATOM 1498 C C . ALA A 1 191 ? 3.966 -5.841 -29.636 1.00 85.00 191 ALA A C 1
ATOM 1500 O O . ALA A 1 191 ? 2.835 -6.213 -29.333 1.00 85.00 191 ALA A O 1
ATOM 1501 N N . ALA A 1 192 ? 5.029 -6.644 -29.540 1.00 86.19 192 ALA A N 1
ATOM 1502 C CA . ALA A 1 192 ? 4.980 -8.022 -29.057 1.00 86.19 192 ALA A CA 1
ATOM 1503 C C . ALA A 1 192 ? 5.235 -8.163 -27.545 1.00 86.19 192 ALA A C 1
ATOM 1505 O O . ALA A 1 192 ? 5.133 -9.283 -27.033 1.00 86.19 192 ALA A O 1
ATOM 1506 N N . LEU A 1 193 ? 5.559 -7.069 -26.841 1.00 86.69 193 LEU A N 1
ATOM 1507 C CA . LEU A 1 193 ? 5.882 -7.088 -25.414 1.00 86.69 193 LEU A CA 1
ATOM 1508 C C . LEU A 1 193 ? 4.797 -7.796 -24.599 1.00 86.69 193 LEU A C 1
ATOM 1510 O O . LEU A 1 193 ? 3.620 -7.439 -24.635 1.00 86.69 193 LEU A O 1
ATOM 1514 N N . GLN A 1 194 ? 5.223 -8.796 -23.834 1.00 77.56 194 GLN A N 1
ATOM 1515 C CA . GLN A 1 194 ? 4.397 -9.479 -22.847 1.00 77.56 194 GLN A CA 1
ATOM 1516 C C . GLN A 1 194 ? 4.716 -8.893 -21.468 1.00 77.56 194 GLN A C 1
ATOM 1518 O O . GLN A 1 194 ? 5.876 -8.647 -21.154 1.00 77.56 194 GLN A O 1
ATOM 1523 N N . GLY A 1 195 ? 3.699 -8.657 -20.637 1.00 74.94 195 GLY A N 1
ATOM 1524 C CA . GLY A 1 195 ? 3.891 -8.091 -19.293 1.00 74.94 195 GLY A CA 1
ATOM 1525 C C . GLY A 1 195 ? 3.749 -6.568 -19.196 1.00 74.94 195 GLY A C 1
ATOM 1526 O O . GLY A 1 195 ? 4.012 -6.008 -18.131 1.00 74.94 195 GLY A O 1
ATOM 1527 N N . TYR A 1 196 ? 3.290 -5.914 -20.265 1.00 79.44 196 TYR A N 1
ATOM 1528 C CA . TYR A 1 196 ? 2.812 -4.532 -20.254 1.00 79.44 196 TYR A CA 1
ATOM 1529 C C . TYR A 1 196 ? 1.362 -4.483 -20.735 1.00 79.44 196 TYR A C 1
ATOM 1531 O O . TYR A 1 196 ? 0.983 -5.203 -21.656 1.00 79.44 196 TYR A O 1
ATOM 1539 N N . ASP A 1 197 ? 0.554 -3.643 -20.096 1.00 82.88 197 ASP A N 1
ATOM 1540 C CA . ASP A 1 197 ? -0.849 -3.427 -20.445 1.00 82.88 197 ASP A CA 1
ATOM 1541 C C . ASP A 1 197 ? -0.997 -2.437 -21.612 1.00 82.88 197 ASP A C 1
ATOM 1543 O O . ASP A 1 197 ? -1.949 -2.525 -22.385 1.00 82.88 197 ASP A O 1
ATOM 1547 N N . GLU A 1 198 ? -0.069 -1.479 -21.736 1.00 80.62 198 GLU A N 1
ATOM 1548 C CA . GLU A 1 198 ? -0.066 -0.429 -22.763 1.00 80.62 198 GLU A CA 1
ATOM 1549 C C . GLU A 1 198 ? 1.378 -0.097 -23.197 1.00 80.62 198 GLU A C 1
ATOM 1551 O O . GLU A 1 198 ? 2.313 -0.247 -22.409 1.00 80.62 198 GLU A O 1
ATOM 1556 N N . ALA A 1 199 ? 1.566 0.379 -24.435 1.00 80.38 199 ALA A N 1
ATOM 1557 C CA . ALA A 1 199 ? 2.863 0.820 -24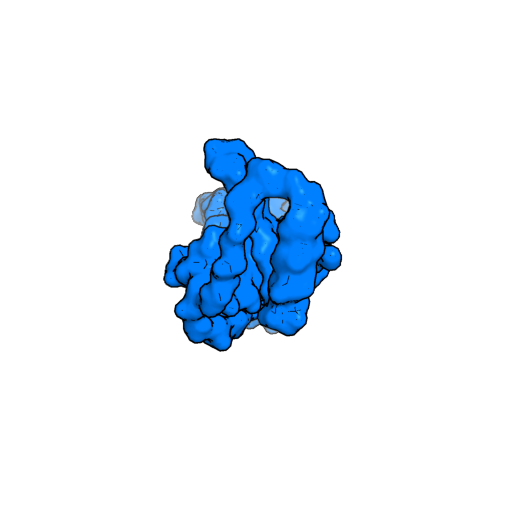.963 1.00 80.38 199 ALA A CA 1
ATOM 1558 C C . ALA A 1 199 ? 2.758 2.221 -25.585 1.00 80.38 199 ALA A C 1
ATOM 1560 O O . ALA A 1 199 ? 1.884 2.461 -26.421 1.00 80.38 199 ALA A O 1
ATOM 1561 N N . TRP A 1 200 ? 3.625 3.144 -25.168 1.00 83.38 200 TRP A N 1
ATOM 1562 C CA . TRP A 1 200 ? 3.632 4.554 -25.566 1.00 83.38 200 TRP A CA 1
ATOM 1563 C C . TRP A 1 200 ? 4.959 4.922 -26.258 1.00 83.38 200 TRP A C 1
ATOM 1565 O O . TRP A 1 200 ? 6.032 4.630 -25.735 1.00 83.38 200 TRP A O 1
ATOM 1575 N N . CYS A 1 201 ? 4.860 5.590 -27.409 1.00 76.62 201 CYS A N 1
ATOM 1576 C CA . CYS A 1 201 ? 5.858 6.447 -28.068 1.00 76.62 201 CYS A CA 1
ATOM 1577 C C . CYS A 1 201 ? 5.093 7.762 -28.360 1.00 76.62 201 CYS A C 1
ATOM 1579 O O . CYS A 1 201 ? 5.718 8.833 -28.285 1.00 76.62 201 CYS A O 1
#

InterPro domains:
  IPR011147 Bifunctional aspartokinase/homoserine dehydrogenase, homoserine dehydrogenase domain [PTHR43070] (39-178)
  IPR036291 NAD(P)-binding domain superfamily [SSF51735] (111-191)

Foldseek 3Di:
DAAPFWDQDPVVRDIDGHDDPVCQVVVQVVVVVVVDPDDDDDDDQKDKDKDFADCCQVDPQNVVQLCVLCVPFQFPDWGQDPVNGMIMTIGHHDDCVVSNVSSCCSRPPPAAEEEEAAAACPPVVLVVLVVCVVCQVVCCSVRSHHYAHAKYDHPFWIAGHLVGDDSVCCVPCVVVRIDTDPDCVVVVVQVPRDPHPYYYD

Sequence (201 aa):
MAPLAFEAQADQSRLRLAYTAEIASGALTELQDLAIEAEIKLKEGYSMLAAVGAGVTKNANHCFGFYQQLKHAPVEFISEAESQLSLAAVLRKSDIQPLVKSVHTQLFQAQKRVAVALCGKGNIGSSWLSLFKEQKSELEKRRGMSFNLVAVIDSQTYWFDEDGIDEQQVLTRYEDEAIEYQGDIWLKRLAALQGYDEAWC

Organism: NCBI:txid990268

pLDDT: mean 87.44, std 6.89, range [61.34, 95.88]

Secondary structure (DSSP, 8-state):
---SEEEEEGGGTEEEEE--HHHHHHHHHHHHHTT-SS-------EEEEEEESTTTTT-HHHHHHHHHHHTTS-EEEEEE-TTSSEEEEEEES---HHHHHHHHHHHHSPPEEEEEEEE--SHHHHHHHHHHHHHHHHHHHHHTEEEEEEEEE-SSEEEE-SS---TTTHHHHHHHH-EE--TTHHHHHHHT-SS-SEEE-